Protein AF-A0A2W4ICG8-F1 (afdb_monomer_lite)

Structure (mmCIF, N/CA/C/O backbone):
data_AF-A0A2W4ICG8-F1
#
_entry.id   AF-A0A2W4ICG8-F1
#
loop_
_atom_site.group_PDB
_atom_site.id
_atom_site.type_symbol
_atom_site.label_atom_id
_atom_site.label_alt_id
_atom_site.label_comp_id
_atom_site.label_asym_id
_atom_site.label_entity_id
_atom_site.label_seq_id
_atom_site.pdbx_PDB_ins_code
_atom_site.Cartn_x
_atom_site.Cartn_y
_atom_site.Cartn_z
_atom_site.occupancy
_atom_site.B_iso_or_equiv
_atom_site.auth_seq_id
_atom_site.auth_comp_id
_atom_site.auth_asym_id
_atom_site.auth_atom_id
_atom_site.pdbx_PDB_model_num
ATOM 1 N N . MET A 1 1 ? -10.485 35.717 -82.754 1.00 35.78 1 MET A N 1
ATOM 2 C CA . MET A 1 1 ? -10.546 34.446 -83.505 1.00 35.78 1 MET A CA 1
ATOM 3 C C . MET A 1 1 ? -9.308 33.664 -83.103 1.00 35.78 1 MET A C 1
ATOM 5 O O . MET A 1 1 ? -8.232 34.179 -83.345 1.00 35.78 1 MET A O 1
ATOM 9 N N . SER A 1 2 ? -9.323 32.537 -82.408 1.00 37.19 2 SER A N 1
ATOM 10 C CA . SER A 1 2 ? -10.385 31.722 -81.827 1.00 37.19 2 SER A CA 1
ATOM 11 C C . SER A 1 2 ? -9.754 30.851 -80.727 1.00 37.19 2 SER A C 1
ATOM 13 O O . SER A 1 2 ? -8.592 30.482 -80.852 1.00 37.19 2 SER A O 1
ATOM 15 N N . GLU A 1 3 ? -10.552 30.582 -79.692 1.00 34.25 3 GLU A N 1
ATOM 16 C CA . GLU A 1 3 ? -10.670 29.332 -78.917 1.00 34.25 3 GLU A CA 1
ATOM 17 C C . GLU A 1 3 ? -9.448 28.720 -78.198 1.00 34.25 3 GLU A C 1
ATOM 19 O O . GLU A 1 3 ? -8.512 28.190 -78.789 1.00 34.25 3 GLU A O 1
ATOM 24 N N . THR A 1 4 ? -9.568 28.700 -76.867 1.00 40.69 4 THR A N 1
ATOM 25 C CA . THR A 1 4 ? -9.049 27.662 -75.962 1.00 40.69 4 THR A CA 1
ATOM 26 C C . THR A 1 4 ? -9.694 26.299 -76.261 1.00 40.69 4 THR A C 1
ATOM 28 O O . THR A 1 4 ? -10.801 26.236 -76.797 1.00 40.69 4 THR A O 1
ATOM 31 N N . PRO A 1 5 ? -9.048 25.197 -75.839 1.00 44.94 5 PRO A N 1
ATOM 32 C CA . PRO A 1 5 ? -9.617 24.515 -74.677 1.00 44.94 5 PRO A CA 1
ATOM 33 C C . PRO A 1 5 ? -8.584 24.063 -73.635 1.00 44.94 5 PRO A C 1
ATOM 35 O O . PRO A 1 5 ? -7.427 23.766 -73.927 1.00 44.94 5 PRO A O 1
ATOM 38 N N . GLU A 1 6 ? -9.068 24.017 -72.397 1.00 39.12 6 GLU A N 1
ATOM 39 C CA . GLU A 1 6 ? -8.446 23.431 -71.214 1.00 39.12 6 GLU A CA 1
ATOM 40 C C . GLU A 1 6 ? -8.268 21.912 -71.357 1.00 39.12 6 GLU A C 1
ATOM 42 O O . GLU A 1 6 ? -9.159 21.227 -71.857 1.00 39.12 6 GLU A O 1
ATOM 47 N N . VAL A 1 7 ? -7.182 21.369 -70.797 1.00 39.66 7 VAL A N 1
ATOM 48 C CA . VAL A 1 7 ? -7.183 20.012 -70.233 1.00 39.66 7 VAL A CA 1
ATOM 49 C C . VAL A 1 7 ? -6.462 20.037 -68.890 1.00 39.66 7 VAL A C 1
ATOM 51 O O . VAL A 1 7 ? -5.285 20.381 -68.787 1.00 39.66 7 VAL A O 1
ATOM 54 N N . HIS A 1 8 ? -7.227 19.669 -67.867 1.00 35.69 8 HIS A N 1
ATOM 55 C CA . HIS A 1 8 ? -6.810 19.387 -66.505 1.00 35.69 8 HIS A CA 1
ATOM 56 C C . HIS A 1 8 ? -5.657 18.381 -66.423 1.00 35.69 8 HIS A C 1
ATOM 58 O O . HIS A 1 8 ? -5.682 17.321 -67.043 1.00 35.69 8 HIS A O 1
ATOM 64 N N . GLY A 1 9 ? -4.709 18.678 -65.538 1.00 31.02 9 GLY A N 1
ATOM 65 C CA . GLY A 1 9 ? -3.719 17.735 -65.037 1.00 31.02 9 GLY A CA 1
ATOM 66 C C . GLY A 1 9 ? -3.312 18.135 -63.626 1.00 31.02 9 GLY A C 1
ATOM 67 O O . GLY A 1 9 ? -2.242 18.695 -63.416 1.00 31.02 9 GLY A O 1
ATOM 68 N N . THR A 1 10 ? -4.201 17.906 -62.659 1.00 35.41 10 THR A N 1
ATOM 69 C CA . THR A 1 10 ? -3.878 17.908 -61.230 1.00 35.41 10 THR A CA 1
ATOM 70 C C . THR A 1 10 ? -2.858 16.808 -60.960 1.00 35.41 10 THR A C 1
ATOM 72 O O . THR A 1 10 ? -3.210 15.633 -60.891 1.00 35.41 10 THR A O 1
ATOM 75 N N . ALA A 1 11 ? -1.588 17.182 -60.817 1.00 38.94 11 ALA A N 1
ATOM 76 C CA . ALA A 1 11 ? -0.600 16.316 -60.196 1.00 38.94 11 ALA A CA 1
ATOM 77 C C . ALA A 1 11 ? -0.899 16.279 -58.691 1.00 38.94 11 ALA A C 1
ATOM 79 O O . ALA A 1 11 ? -0.516 17.176 -57.938 1.00 38.94 11 ALA A O 1
ATOM 80 N N . GLU A 1 12 ? -1.646 15.256 -58.276 1.00 35.56 12 GLU A N 1
ATOM 81 C CA . GLU A 1 12 ? -1.702 14.801 -56.893 1.00 35.56 12 GLU A CA 1
ATOM 82 C C . GLU A 1 12 ? -0.270 14.539 -56.414 1.00 35.56 12 GLU A C 1
ATOM 84 O O . GLU A 1 12 ? 0.333 13.508 -56.710 1.00 35.56 12 GLU A O 1
ATOM 89 N N . ASN A 1 13 ? 0.290 15.473 -55.645 1.00 35.53 13 ASN A N 1
ATOM 90 C CA . ASN A 1 13 ? 1.375 15.137 -54.738 1.00 35.53 13 ASN A CA 1
ATOM 91 C C . ASN A 1 13 ? 0.765 14.262 -53.642 1.00 35.53 13 ASN A C 1
ATOM 93 O O . ASN A 1 13 ? 0.283 14.756 -52.622 1.00 35.53 13 ASN A O 1
ATOM 97 N N . ALA A 1 14 ? 0.771 12.952 -53.883 1.00 35.72 14 ALA A N 1
ATOM 98 C CA . ALA A 1 14 ? 0.578 11.936 -52.868 1.00 35.72 14 ALA A CA 1
ATOM 99 C C . ALA A 1 14 ? 1.708 12.074 -51.839 1.00 35.72 14 ALA A C 1
ATOM 101 O O . ALA A 1 14 ? 2.759 11.434 -51.927 1.00 35.72 14 ALA A O 1
ATOM 102 N N . GLY A 1 15 ? 1.488 12.956 -50.861 1.00 34.16 15 GLY A N 1
ATOM 103 C CA . GLY A 1 15 ? 2.190 12.970 -49.591 1.00 34.16 15 GLY A CA 1
ATOM 104 C C . GLY A 1 15 ? 1.932 11.636 -48.916 1.00 34.16 15 GLY A C 1
ATOM 105 O O . GLY A 1 15 ? 0.989 11.480 -48.147 1.00 34.16 15 GLY A O 1
ATOM 106 N N . THR A 1 16 ? 2.749 10.650 -49.267 1.00 33.69 16 THR A N 1
ATOM 107 C CA . THR A 1 16 ? 2.772 9.359 -48.604 1.00 33.69 16 THR A CA 1
ATOM 108 C C . THR A 1 16 ? 3.323 9.644 -47.217 1.00 33.69 16 THR A C 1
ATOM 110 O O . THR A 1 16 ? 4.532 9.758 -47.030 1.00 33.69 16 THR A O 1
ATOM 113 N N . THR A 1 17 ? 2.429 9.839 -46.248 1.00 37.72 17 THR A N 1
ATOM 114 C CA . THR A 1 17 ? 2.743 9.676 -44.833 1.00 37.72 17 THR A CA 1
ATOM 115 C C . THR A 1 17 ? 3.427 8.327 -44.711 1.00 37.72 17 THR A C 1
ATOM 117 O O . THR A 1 17 ? 2.781 7.288 -44.853 1.00 37.72 17 THR A O 1
ATOM 120 N N . ALA A 1 18 ? 4.748 8.348 -44.536 1.00 36.59 18 ALA A N 1
ATOM 121 C CA . ALA A 1 18 ? 5.505 7.175 -44.167 1.00 36.59 18 ALA A CA 1
ATOM 122 C C . ALA A 1 18 ? 4.873 6.670 -42.873 1.00 36.59 18 ALA A C 1
ATOM 124 O O . ALA A 1 18 ? 5.053 7.267 -41.814 1.00 36.59 18 ALA A O 1
ATOM 125 N N . ALA A 1 19 ? 4.061 5.618 -42.980 1.00 39.03 19 ALA A N 1
ATOM 126 C CA . ALA A 1 19 ? 3.667 4.834 -41.833 1.00 39.03 19 ALA A CA 1
ATOM 127 C C . ALA A 1 19 ? 4.982 4.409 -41.186 1.00 39.03 19 ALA A C 1
ATOM 129 O O . ALA A 1 19 ? 5.723 3.608 -41.761 1.00 39.03 19 ALA A O 1
ATOM 130 N N . THR A 1 20 ? 5.320 5.033 -40.060 1.00 41.66 20 THR A N 1
ATOM 131 C CA . THR A 1 20 ? 6.482 4.699 -39.250 1.00 41.66 20 THR A CA 1
ATOM 132 C C . THR A 1 20 ? 6.312 3.234 -38.902 1.00 41.66 20 THR A C 1
ATOM 134 O O . THR A 1 20 ? 5.495 2.867 -38.057 1.00 41.66 20 THR A O 1
ATOM 137 N N . ARG A 1 21 ? 6.987 2.370 -39.660 1.00 44.62 21 ARG A N 1
ATOM 138 C CA . ARG A 1 21 ? 6.920 0.930 -39.482 1.00 44.62 21 ARG A CA 1
ATOM 139 C C . ARG A 1 21 ? 7.587 0.676 -38.140 1.00 44.62 21 ARG A C 1
ATOM 141 O O . ARG A 1 21 ? 8.808 0.702 -38.058 1.00 44.62 21 ARG A O 1
ATOM 148 N N . LYS A 1 22 ? 6.776 0.545 -37.088 1.00 55.88 22 LYS A N 1
ATOM 149 C CA . LYS A 1 22 ? 7.225 0.176 -35.746 1.00 55.88 22 LYS A CA 1
ATOM 150 C C . LYS A 1 22 ? 8.031 -1.108 -35.895 1.00 55.88 22 LYS A C 1
ATOM 152 O O . LYS A 1 22 ? 7.475 -2.142 -36.270 1.00 55.88 22 LYS A O 1
ATOM 157 N N . GLU A 1 23 ? 9.345 -1.017 -35.724 1.00 58.31 23 GLU A N 1
ATOM 158 C CA . GLU A 1 23 ? 10.181 -2.206 -35.732 1.00 58.31 23 GLU A CA 1
ATOM 159 C C . GLU A 1 23 ? 9.743 -3.099 -34.568 1.00 58.31 23 GLU A C 1
ATOM 161 O O . GLU A 1 23 ? 9.556 -2.593 -33.455 1.00 58.31 23 GLU A O 1
ATOM 166 N N . PRO A 1 24 ? 9.528 -4.404 -34.809 1.00 64.56 24 PRO A N 1
ATOM 167 C CA . PRO A 1 24 ? 9.148 -5.315 -33.744 1.00 64.56 24 PRO A CA 1
ATOM 168 C C . PRO A 1 24 ? 10.224 -5.296 -32.658 1.00 64.56 24 PRO A C 1
ATOM 170 O O . PRO A 1 24 ? 11.418 -5.249 -32.957 1.00 64.56 24 PRO A O 1
ATOM 173 N N . ALA A 1 25 ? 9.794 -5.335 -31.397 1.00 72.69 25 ALA A N 1
ATOM 174 C CA . ALA A 1 25 ? 10.719 -5.374 -30.274 1.00 72.69 25 ALA A CA 1
ATOM 175 C C . ALA A 1 25 ? 11.683 -6.575 -30.400 1.00 72.69 25 ALA A C 1
ATOM 177 O O . ALA A 1 25 ? 11.292 -7.625 -30.930 1.00 72.69 25 ALA A O 1
ATOM 178 N N . PRO A 1 26 ? 12.923 -6.467 -29.890 1.00 84.31 26 PRO A N 1
ATOM 179 C CA . PRO A 1 26 ? 13.889 -7.558 -29.943 1.00 84.31 26 PRO A CA 1
ATOM 180 C C . PRO A 1 26 ? 13.322 -8.843 -29.325 1.00 84.31 26 PRO A C 1
ATOM 182 O O . PRO A 1 26 ? 12.681 -8.803 -28.277 1.00 84.31 26 PRO A O 1
ATOM 185 N N . GLN A 1 27 ? 13.602 -10.012 -29.912 1.00 87.50 27 GLN A N 1
ATOM 186 C CA . GLN A 1 27 ? 13.117 -11.299 -29.374 1.00 87.50 27 GLN A CA 1
ATOM 187 C C . GLN A 1 27 ? 13.524 -11.514 -27.906 1.00 87.50 27 GLN A C 1
ATOM 189 O O . GLN A 1 27 ? 12.748 -12.038 -27.108 1.00 87.50 27 GLN A O 1
ATOM 194 N N . MET A 1 28 ? 14.716 -11.045 -27.531 1.00 89.50 28 MET A N 1
ATOM 195 C CA . MET A 1 28 ? 15.201 -11.095 -26.151 1.00 89.50 28 MET A CA 1
ATOM 196 C C . MET A 1 28 ? 14.389 -10.202 -25.205 1.00 89.50 28 MET A C 1
ATOM 198 O O . MET A 1 28 ? 14.195 -10.573 -24.050 1.00 89.50 28 MET A O 1
ATOM 202 N N . PHE A 1 29 ? 13.867 -9.068 -25.686 1.00 93.06 29 PHE A N 1
ATOM 203 C CA . PHE A 1 29 ? 12.971 -8.215 -24.904 1.00 93.06 29 PHE A CA 1
ATOM 204 C C . PHE A 1 29 ? 11.655 -8.945 -24.629 1.00 93.06 29 PHE A C 1
ATOM 206 O O . PHE A 1 29 ? 11.205 -8.999 -23.489 1.00 93.06 29 PHE A O 1
ATOM 213 N N . VAL A 1 30 ? 11.075 -9.583 -25.650 1.00 92.38 30 VAL A N 1
ATOM 214 C CA . VAL A 1 30 ? 9.838 -10.368 -25.504 1.00 92.38 30 VAL A CA 1
ATOM 215 C C . VAL A 1 30 ? 10.018 -11.504 -24.492 1.00 92.38 30 VAL A C 1
ATOM 217 O O . VAL A 1 30 ? 9.157 -11.708 -23.637 1.00 92.38 30 VAL A O 1
ATOM 220 N N . LEU A 1 31 ? 11.152 -12.211 -24.536 1.00 94.12 31 LEU A N 1
ATOM 221 C CA . LEU A 1 31 ? 11.475 -13.249 -23.555 1.00 94.12 31 LEU A CA 1
ATOM 222 C C . LEU A 1 31 ? 11.598 -12.679 -22.134 1.00 94.12 31 LEU A C 1
ATOM 224 O O . LEU A 1 31 ? 11.018 -13.243 -21.206 1.00 94.12 31 LEU A O 1
ATOM 228 N N . ALA A 1 32 ? 12.315 -11.564 -21.962 1.00 94.81 32 ALA A N 1
ATOM 229 C CA . ALA A 1 32 ? 12.469 -10.911 -20.663 1.00 94.81 32 ALA A CA 1
ATOM 230 C C . ALA A 1 32 ? 11.115 -10.461 -20.093 1.00 94.81 32 ALA A C 1
ATOM 232 O O . ALA A 1 32 ? 10.825 -10.729 -18.930 1.00 94.81 32 ALA A O 1
ATOM 233 N N . MET A 1 33 ? 10.246 -9.870 -20.919 1.00 95.94 33 MET A N 1
ATOM 234 C CA . MET A 1 33 ? 8.898 -9.472 -20.505 1.00 95.94 33 MET A CA 1
ATOM 235 C C . MET A 1 33 ? 8.002 -10.675 -20.183 1.00 95.94 33 MET A C 1
ATOM 237 O O . MET A 1 33 ? 7.230 -10.623 -19.231 1.00 95.94 33 MET A O 1
ATOM 241 N N . SER A 1 34 ? 8.142 -11.792 -20.905 1.00 95.69 34 SER A N 1
ATOM 242 C CA . SER A 1 34 ? 7.437 -13.040 -20.580 1.00 95.69 34 SER A CA 1
ATOM 243 C C . SER A 1 34 ? 7.869 -13.610 -19.224 1.00 95.69 34 SER A C 1
ATOM 245 O O . SER A 1 34 ? 7.030 -14.057 -18.440 1.00 95.69 34 SER A O 1
ATOM 247 N N . LYS A 1 35 ? 9.171 -13.569 -18.920 1.00 97.00 35 LYS A N 1
ATOM 248 C CA . LYS A 1 35 ? 9.708 -14.005 -17.626 1.00 97.00 35 LYS A CA 1
ATOM 249 C C . LYS A 1 35 ? 9.324 -13.071 -16.486 1.00 97.00 35 LYS A C 1
ATOM 251 O O . LYS A 1 35 ? 8.968 -13.553 -15.415 1.00 97.00 35 LYS A O 1
ATOM 256 N N . PHE A 1 36 ? 9.303 -11.766 -16.748 1.00 96.25 36 PHE A N 1
ATOM 257 C CA . PHE A 1 36 ? 8.728 -10.779 -15.843 1.00 96.25 36 PHE A CA 1
ATOM 258 C C . PHE A 1 36 ? 7.280 -11.134 -15.479 1.00 96.25 36 PHE A C 1
ATOM 260 O O . PHE A 1 36 ? 6.976 -11.218 -14.295 1.00 96.25 36 PHE A O 1
ATOM 267 N N . SER A 1 37 ? 6.407 -11.401 -16.459 1.00 94.06 37 SER A N 1
ATOM 268 C CA . SER A 1 37 ? 5.007 -11.752 -16.180 1.00 94.06 37 SER A CA 1
ATOM 269 C C . SER A 1 37 ? 4.889 -13.000 -15.301 1.00 94.06 37 SER A C 1
ATOM 271 O O . SER A 1 37 ? 4.162 -12.976 -14.317 1.00 94.06 37 SER A O 1
ATOM 273 N N . GLN A 1 38 ? 5.675 -14.048 -15.583 1.00 95.31 38 GLN A N 1
ATOM 274 C CA . GLN A 1 38 ? 5.706 -15.265 -14.755 1.00 95.31 38 GLN A CA 1
ATOM 275 C C . GLN A 1 38 ? 6.105 -14.970 -13.299 1.00 95.31 38 GLN A C 1
ATOM 277 O O . GLN A 1 38 ? 5.486 -15.490 -12.373 1.00 95.31 38 GLN A O 1
ATOM 282 N N . ALA A 1 39 ? 7.129 -14.138 -13.090 1.00 96.12 39 ALA A N 1
ATOM 283 C CA . ALA A 1 39 ? 7.569 -13.744 -11.753 1.00 96.12 39 ALA A CA 1
ATOM 284 C C . ALA A 1 39 ? 6.533 -12.858 -11.038 1.00 96.12 39 ALA A C 1
ATOM 286 O O . ALA A 1 39 ? 6.324 -13.003 -9.833 1.00 96.12 39 ALA A O 1
ATOM 287 N N . PHE A 1 40 ? 5.863 -11.972 -11.780 1.00 93.25 40 PHE A N 1
ATOM 288 C CA . PHE A 1 40 ? 4.841 -11.072 -11.250 1.00 93.25 40 PHE A CA 1
ATOM 289 C C . PHE A 1 40 ? 3.626 -11.853 -10.748 1.00 93.25 40 PHE A C 1
ATOM 291 O O . PHE A 1 40 ? 3.200 -11.644 -9.614 1.00 93.25 40 PHE A O 1
ATOM 298 N N . ASP A 1 41 ? 3.142 -12.811 -11.539 1.00 90.38 41 ASP A N 1
ATOM 299 C CA . ASP A 1 41 ? 2.015 -13.677 -11.173 1.00 90.38 41 ASP A CA 1
ATOM 300 C C . ASP A 1 41 ? 2.350 -14.576 -9.969 1.00 90.38 41 ASP A C 1
ATOM 302 O O . ASP A 1 41 ? 1.483 -14.893 -9.156 1.00 90.38 41 ASP A O 1
ATOM 306 N N . ALA A 1 42 ? 3.624 -14.950 -9.807 1.00 92.06 42 ALA A N 1
ATOM 307 C CA . ALA A 1 42 ? 4.115 -15.678 -8.637 1.00 92.06 42 ALA A CA 1
ATOM 308 C C . ALA A 1 42 ? 4.317 -14.790 -7.389 1.00 92.06 42 ALA A C 1
ATOM 310 O O . ALA A 1 42 ? 4.593 -15.305 -6.303 1.00 92.06 42 ALA A O 1
ATOM 311 N N . GLY A 1 43 ? 4.214 -13.462 -7.519 1.00 89.19 43 GLY A N 1
ATOM 312 C CA . GLY A 1 43 ? 4.483 -12.509 -6.440 1.00 89.19 43 GLY A CA 1
ATOM 313 C C . GLY A 1 43 ? 5.966 -12.379 -6.059 1.00 89.19 43 GLY A C 1
ATOM 314 O O . GLY A 1 43 ? 6.272 -11.863 -4.975 1.00 89.19 43 GLY A O 1
ATOM 315 N N . ASP A 1 44 ? 6.881 -12.832 -6.925 1.00 94.62 44 ASP A N 1
ATOM 316 C CA . ASP A 1 44 ? 8.332 -12.706 -6.749 1.00 94.62 44 ASP A CA 1
ATOM 317 C C . ASP A 1 44 ? 8.830 -11.380 -7.338 1.00 94.62 44 ASP A C 1
ATOM 319 O O . ASP A 1 44 ? 9.329 -11.280 -8.463 1.00 94.62 44 ASP A O 1
ATOM 323 N N . PHE A 1 45 ? 8.665 -10.317 -6.554 1.00 94.25 45 PHE A N 1
ATOM 324 C CA . PHE A 1 45 ? 9.023 -8.967 -6.980 1.00 94.25 45 PHE A CA 1
ATOM 325 C C . PHE A 1 45 ? 10.531 -8.738 -7.115 1.00 94.25 45 PHE A C 1
ATOM 327 O O . PHE A 1 45 ? 10.942 -7.877 -7.893 1.00 94.25 45 PHE A O 1
ATOM 334 N N . ALA A 1 46 ? 11.363 -9.499 -6.398 1.00 94.06 46 ALA A N 1
ATOM 335 C CA . ALA A 1 46 ? 12.811 -9.410 -6.560 1.00 94.06 46 ALA A CA 1
ATOM 336 C C . ALA A 1 46 ? 13.216 -9.920 -7.949 1.00 94.06 46 ALA A C 1
ATOM 338 O O . ALA A 1 46 ? 13.968 -9.255 -8.666 1.00 94.06 46 ALA A O 1
ATOM 339 N N . GLU A 1 47 ? 12.642 -11.049 -8.366 1.00 96.06 47 GLU A N 1
ATOM 340 C CA . GLU A 1 47 ? 12.879 -11.607 -9.693 1.00 96.06 47 GLU A CA 1
ATOM 341 C C . GLU A 1 47 ? 12.255 -10.750 -10.806 1.00 96.06 47 GLU A C 1
ATOM 343 O O . GLU A 1 47 ? 12.877 -10.553 -11.852 1.00 96.06 47 GLU A O 1
ATOM 348 N N . CYS A 1 48 ? 11.093 -10.127 -10.565 1.00 96.00 48 CYS A N 1
ATOM 349 C CA . CYS A 1 48 ? 10.530 -9.127 -11.481 1.00 96.00 48 CYS A CA 1
ATOM 350 C C . CYS A 1 48 ? 11.543 -8.023 -11.811 1.00 96.00 48 CYS A C 1
ATOM 352 O O . CYS A 1 48 ? 11.748 -7.695 -12.979 1.00 96.00 48 CYS A O 1
ATOM 354 N N . VAL A 1 49 ? 12.203 -7.464 -10.792 1.00 95.31 49 VAL A N 1
ATOM 355 C CA . VAL A 1 49 ? 13.209 -6.407 -10.974 1.00 95.31 49 VAL A CA 1
ATOM 356 C C . VAL A 1 49 ? 14.406 -6.905 -11.784 1.00 95.31 49 VAL A C 1
ATOM 358 O O . VAL A 1 49 ? 14.922 -6.159 -12.618 1.00 95.31 49 VAL A O 1
ATOM 361 N N . ASN A 1 50 ? 14.841 -8.152 -11.589 1.00 95.69 50 ASN A N 1
ATOM 362 C CA . ASN A 1 50 ? 15.930 -8.735 -12.378 1.00 95.69 50 ASN A CA 1
ATOM 363 C C . ASN A 1 50 ? 15.575 -8.790 -13.869 1.00 95.69 50 ASN A C 1
ATOM 365 O O . ASN A 1 50 ? 16.378 -8.373 -14.709 1.00 95.69 50 ASN A O 1
ATOM 369 N N . TRP A 1 51 ? 14.365 -9.243 -14.205 1.00 96.62 51 TRP A N 1
ATOM 370 C CA . TRP A 1 51 ? 13.895 -9.281 -15.591 1.00 96.62 51 TRP A CA 1
ATOM 371 C C . TRP A 1 51 ? 13.672 -7.886 -16.174 1.00 96.62 51 TRP A C 1
ATOM 373 O O . TRP A 1 51 ? 14.032 -7.650 -17.326 1.00 96.62 51 TRP A O 1
ATOM 383 N N . LEU A 1 52 ? 13.181 -6.931 -15.380 1.00 94.69 52 LEU A N 1
ATOM 384 C CA . LEU A 1 52 ? 13.027 -5.541 -15.815 1.00 94.69 52 LEU A CA 1
ATOM 385 C C . LEU A 1 52 ? 14.365 -4.862 -16.110 1.00 94.69 52 LEU A C 1
ATOM 387 O O . LEU A 1 52 ? 14.449 -4.108 -17.075 1.00 94.69 52 LEU A O 1
ATOM 391 N N . LYS A 1 53 ? 15.422 -5.149 -15.342 1.00 93.44 53 LYS A N 1
ATOM 392 C CA . LYS A 1 53 ? 16.783 -4.665 -15.638 1.00 93.44 53 LYS A CA 1
ATOM 393 C C . LYS A 1 53 ? 17.329 -5.247 -16.942 1.00 93.44 53 LYS A C 1
ATOM 395 O O . LYS A 1 53 ? 17.975 -4.540 -17.708 1.00 93.44 53 LYS A O 1
ATOM 400 N N . GLN A 1 54 ? 17.058 -6.523 -17.217 1.00 92.31 54 GLN A N 1
ATOM 401 C CA . GLN A 1 54 ? 17.445 -7.133 -18.493 1.00 92.31 54 GLN A CA 1
ATOM 402 C C . GLN A 1 54 ? 16.668 -6.511 -19.658 1.00 92.31 54 GLN A C 1
ATOM 404 O O . GLN A 1 54 ? 17.269 -6.123 -20.658 1.00 92.31 54 GLN A O 1
ATOM 409 N N . ALA A 1 55 ? 15.351 -6.356 -19.510 1.00 92.44 55 ALA A N 1
ATOM 410 C CA . ALA A 1 55 ? 14.496 -5.735 -20.513 1.00 92.44 55 ALA A CA 1
ATOM 411 C C . ALA A 1 55 ? 14.906 -4.283 -20.798 1.00 92.44 55 ALA A C 1
ATOM 413 O O . ALA A 1 55 ? 14.921 -3.882 -21.958 1.00 92.44 55 ALA A O 1
ATOM 414 N N . ASP A 1 56 ? 15.298 -3.527 -19.769 1.00 91.25 56 ASP A N 1
ATOM 415 C CA . ASP A 1 56 ? 15.759 -2.141 -19.881 1.00 91.25 56 ASP A CA 1
ATOM 416 C C . ASP A 1 56 ? 16.881 -1.983 -20.918 1.00 91.25 56 ASP A C 1
ATOM 418 O O . ASP A 1 56 ? 16.751 -1.209 -21.871 1.00 91.25 56 ASP A O 1
ATOM 422 N N . SER A 1 57 ? 17.913 -2.829 -20.811 1.00 89.25 57 SER A N 1
ATOM 423 C CA . SER A 1 57 ? 19.065 -2.840 -21.727 1.00 89.25 57 SER A CA 1
ATOM 424 C C . SER A 1 57 ? 18.705 -3.127 -23.193 1.00 89.25 57 SER A C 1
ATOM 426 O O . SER A 1 57 ? 19.505 -2.878 -24.091 1.00 89.25 57 SER A O 1
ATOM 428 N N . LEU A 1 58 ? 17.489 -3.624 -23.441 1.00 89.12 58 LEU A N 1
ATOM 429 C CA . LEU A 1 58 ? 16.964 -4.017 -24.748 1.00 89.12 58 LEU A CA 1
ATOM 430 C C . LEU A 1 58 ? 15.915 -3.033 -25.298 1.00 89.12 58 LEU A C 1
ATOM 432 O O . LEU A 1 58 ? 15.330 -3.295 -26.347 1.00 89.12 58 LEU A O 1
ATOM 436 N N . THR A 1 59 ? 15.654 -1.914 -24.609 1.00 87.62 59 THR A N 1
ATOM 437 C CA . THR A 1 59 ? 14.652 -0.917 -25.039 1.00 87.62 59 THR A CA 1
ATOM 438 C C . THR A 1 59 ? 15.178 0.133 -26.025 1.00 87.62 59 THR A C 1
ATOM 440 O O . THR A 1 59 ? 14.385 0.853 -26.635 1.00 87.62 59 THR A O 1
ATOM 443 N N . ALA A 1 60 ? 16.498 0.226 -26.211 1.00 84.69 60 ALA A N 1
ATOM 444 C CA . ALA A 1 60 ? 17.124 1.238 -27.061 1.00 84.69 60 ALA A CA 1
ATOM 445 C C . ALA A 1 60 ? 16.608 1.170 -28.511 1.00 84.69 60 ALA A C 1
ATOM 447 O O . ALA A 1 60 ? 16.637 0.115 -29.135 1.00 84.69 60 ALA A O 1
ATOM 448 N N . GLY A 1 61 ? 16.134 2.301 -29.044 1.00 80.44 61 GLY A N 1
ATOM 449 C CA . GLY A 1 61 ? 15.614 2.394 -30.415 1.00 80.44 61 GLY A CA 1
ATOM 450 C C . GLY A 1 61 ? 14.204 1.823 -30.630 1.00 80.44 61 GLY A C 1
ATOM 451 O O . GLY A 1 61 ? 13.690 1.921 -31.740 1.00 80.44 61 GLY A O 1
ATOM 452 N N . HIS A 1 62 ? 13.545 1.292 -29.591 1.00 84.94 62 HIS A N 1
ATOM 453 C CA . HIS A 1 62 ? 12.236 0.637 -29.701 1.00 84.94 62 HIS A CA 1
ATOM 454 C C . HIS A 1 62 ? 11.177 1.311 -28.800 1.00 84.94 62 HIS A C 1
ATOM 456 O O . HIS A 1 62 ? 11.000 0.910 -27.648 1.00 84.94 62 HIS A O 1
ATOM 462 N N . PRO A 1 63 ? 10.416 2.306 -29.304 1.00 84.25 63 PRO A N 1
ATOM 463 C CA . PRO A 1 63 ? 9.440 3.065 -28.506 1.00 84.25 63 PRO A CA 1
ATOM 464 C C . PRO A 1 63 ? 8.365 2.210 -27.815 1.00 84.25 63 PRO A C 1
ATOM 466 O O . PRO A 1 63 ? 7.959 2.493 -26.685 1.00 84.25 63 PRO A O 1
ATOM 469 N N . ASP A 1 64 ? 7.925 1.131 -28.465 1.00 84.88 64 ASP A N 1
ATOM 470 C CA . ASP A 1 64 ? 6.949 0.202 -27.887 1.00 84.88 64 ASP A CA 1
ATOM 471 C C . ASP A 1 64 ? 7.555 -0.602 -26.726 1.00 84.88 64 ASP A C 1
ATOM 473 O O . ASP A 1 64 ? 6.897 -0.809 -25.708 1.00 84.88 64 ASP A O 1
ATOM 477 N N . ALA A 1 65 ? 8.834 -0.983 -26.826 1.00 88.62 65 ALA A N 1
ATOM 478 C CA . ALA A 1 65 ? 9.554 -1.665 -25.751 1.00 88.62 65 ALA A CA 1
ATOM 479 C C . ALA A 1 65 ? 9.776 -0.739 -24.544 1.00 88.62 65 ALA A C 1
ATOM 481 O O . ALA A 1 65 ? 9.616 -1.164 -23.401 1.00 88.62 65 ALA A O 1
ATOM 482 N N . VAL A 1 66 ? 10.073 0.545 -24.784 1.00 88.38 66 VAL A N 1
ATOM 483 C CA . VAL A 1 66 ? 10.140 1.568 -23.724 1.00 88.38 66 VAL A CA 1
ATOM 484 C C . VAL A 1 66 ? 8.790 1.694 -23.015 1.00 88.38 66 VAL A C 1
ATOM 486 O O . VAL A 1 66 ? 8.741 1.763 -21.792 1.00 88.38 66 VAL A O 1
ATOM 489 N N . THR A 1 67 ? 7.686 1.689 -23.763 1.00 87.50 67 THR A N 1
ATOM 490 C CA . THR A 1 67 ? 6.331 1.775 -23.195 1.00 87.50 67 THR A CA 1
ATOM 491 C C . THR A 1 67 ? 5.992 0.558 -22.341 1.00 87.50 67 THR A C 1
ATOM 493 O O . THR A 1 67 ? 5.689 0.725 -21.165 1.00 87.50 67 THR A O 1
ATOM 496 N N . ALA A 1 68 ? 6.160 -0.653 -22.873 1.00 89.25 68 ALA A N 1
ATOM 497 C CA . ALA A 1 68 ? 5.898 -1.884 -22.128 1.00 89.25 68 ALA A CA 1
ATOM 498 C C . ALA A 1 68 ? 6.775 -2.015 -20.866 1.00 8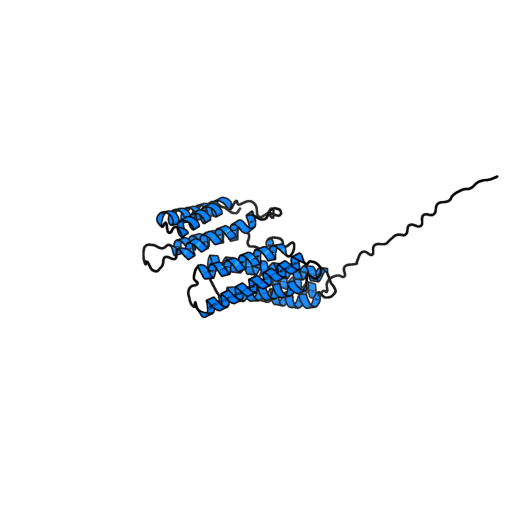9.25 68 ALA A C 1
ATOM 500 O O . ALA A 1 68 ? 6.329 -2.517 -19.835 1.00 89.25 68 ALA A O 1
ATOM 501 N N . HIS A 1 69 ? 8.024 -1.545 -20.926 1.00 91.62 69 HIS A N 1
ATOM 502 C CA . HIS A 1 69 ? 8.918 -1.517 -19.768 1.00 91.62 69 HIS A CA 1
ATOM 503 C C . HIS A 1 69 ? 8.429 -0.550 -18.678 1.00 91.62 69 HIS A C 1
ATOM 505 O O . HIS A 1 69 ? 8.378 -0.931 -17.508 1.00 91.62 69 HIS A O 1
ATOM 511 N N . ARG A 1 70 ? 8.006 0.667 -19.054 1.00 90.62 70 ARG A N 1
ATOM 512 C CA . ARG A 1 70 ? 7.453 1.662 -18.117 1.00 90.62 70 ARG A CA 1
ATOM 513 C C . ARG A 1 70 ? 6.200 1.154 -17.412 1.00 90.62 70 ARG A C 1
ATOM 515 O O . ARG A 1 70 ? 6.139 1.196 -16.182 1.00 90.62 70 ARG A O 1
ATOM 522 N N . GLU A 1 71 ? 5.266 0.592 -18.174 1.00 89.06 71 GLU A N 1
ATOM 523 C CA . GLU A 1 71 ? 4.046 -0.010 -17.635 1.00 89.06 71 GLU A CA 1
ATOM 524 C C . GLU A 1 71 ? 4.386 -1.107 -16.619 1.00 89.06 71 GLU A C 1
ATOM 526 O O . GLU A 1 71 ? 3.839 -1.145 -15.517 1.00 89.06 71 GLU A O 1
ATOM 531 N N . ALA A 1 72 ? 5.349 -1.971 -16.938 1.00 91.44 72 ALA A N 1
ATOM 532 C CA . ALA A 1 72 ? 5.762 -3.044 -16.047 1.00 91.44 72 ALA A CA 1
ATOM 533 C C . ALA A 1 72 ? 6.438 -2.541 -14.756 1.00 91.44 72 ALA A C 1
ATOM 535 O O . ALA A 1 72 ? 6.131 -3.043 -13.673 1.00 91.44 72 ALA A O 1
ATOM 536 N N . CYS A 1 73 ? 7.287 -1.510 -14.828 1.00 92.69 73 CYS A N 1
ATOM 537 C CA . CYS A 1 73 ? 7.835 -0.850 -13.638 1.00 92.69 73 CYS A CA 1
ATOM 538 C C . CYS A 1 73 ? 6.729 -0.247 -12.760 1.00 92.69 73 CYS A C 1
ATOM 540 O O . CYS A 1 73 ? 6.729 -0.448 -11.544 1.00 92.69 73 CYS A O 1
ATOM 542 N N . ALA A 1 74 ? 5.768 0.459 -13.358 1.00 90.12 74 ALA A N 1
ATOM 543 C CA . ALA A 1 74 ? 4.658 1.058 -12.624 1.00 90.12 74 ALA A CA 1
ATOM 544 C C . ALA A 1 74 ? 3.735 -0.009 -11.990 1.00 90.12 74 ALA A C 1
ATOM 546 O O . ALA A 1 74 ? 3.296 0.166 -10.848 1.00 90.12 74 ALA A O 1
ATOM 547 N N . ARG A 1 75 ? 3.530 -1.162 -12.650 1.00 90.25 75 ARG A N 1
ATOM 548 C CA . ARG A 1 75 ? 2.824 -2.327 -12.074 1.00 90.25 75 ARG A CA 1
ATOM 549 C C . ARG A 1 75 ? 3.521 -2.874 -10.834 1.00 90.25 75 ARG A C 1
ATOM 551 O O . ARG A 1 75 ? 2.855 -3.110 -9.830 1.00 90.25 75 ARG A O 1
ATOM 558 N N . VAL A 1 76 ? 4.843 -3.054 -10.879 1.00 92.88 76 VAL A N 1
ATOM 559 C CA . VAL A 1 76 ? 5.617 -3.528 -9.716 1.00 92.88 76 VAL A CA 1
ATOM 560 C C . VAL A 1 76 ? 5.523 -2.540 -8.561 1.00 92.88 76 VAL A C 1
ATOM 562 O O . VAL A 1 76 ? 5.258 -2.957 -7.438 1.00 92.88 76 VAL A O 1
ATOM 565 N N . ILE A 1 77 ? 5.670 -1.237 -8.823 1.00 93.31 77 ILE A N 1
ATOM 566 C CA . ILE A 1 77 ? 5.541 -0.202 -7.785 1.00 93.31 77 ILE A CA 1
ATOM 567 C C . ILE A 1 77 ? 4.167 -0.281 -7.112 1.00 93.31 77 ILE A C 1
ATOM 569 O O . ILE A 1 77 ? 4.089 -0.330 -5.883 1.00 93.31 77 ILE A O 1
ATOM 573 N N . THR A 1 78 ? 3.104 -0.348 -7.916 1.00 90.81 78 THR A N 1
ATOM 574 C CA . THR A 1 78 ? 1.717 -0.439 -7.441 1.00 90.81 78 THR A CA 1
ATOM 575 C C . THR A 1 78 ? 1.517 -1.681 -6.567 1.00 90.81 78 THR A C 1
ATOM 577 O O . THR A 1 78 ? 1.056 -1.576 -5.429 1.00 90.81 78 THR A O 1
ATOM 580 N N . ALA A 1 79 ? 1.934 -2.854 -7.055 1.00 90.62 79 ALA A N 1
ATOM 581 C CA . ALA A 1 79 ? 1.784 -4.123 -6.347 1.00 90.62 79 ALA A CA 1
ATOM 582 C C . ALA A 1 79 ? 2.615 -4.179 -5.051 1.00 90.62 79 ALA A C 1
ATOM 584 O O . ALA A 1 79 ? 2.138 -4.658 -4.020 1.00 90.62 79 ALA A O 1
ATOM 585 N N . CYS A 1 80 ? 3.842 -3.648 -5.059 1.00 93.19 80 CYS A N 1
ATOM 586 C CA . CYS A 1 80 ? 4.676 -3.559 -3.862 1.00 93.19 80 CYS A CA 1
ATOM 587 C C . CYS A 1 80 ? 4.072 -2.623 -2.810 1.00 93.19 80 CYS A C 1
ATOM 589 O O . CYS A 1 80 ? 4.052 -2.976 -1.628 1.00 93.19 80 CYS A O 1
ATOM 591 N N . ALA A 1 81 ? 3.553 -1.462 -3.220 1.00 91.94 81 ALA A N 1
ATOM 592 C CA . ALA A 1 81 ? 2.894 -0.529 -2.312 1.00 91.94 81 ALA A CA 1
ATOM 593 C C . ALA A 1 81 ? 1.634 -1.154 -1.688 1.00 91.94 81 ALA A C 1
ATOM 595 O O . ALA A 1 81 ? 1.482 -1.141 -0.463 1.00 91.94 81 ALA A O 1
ATOM 596 N N . ALA A 1 82 ? 0.796 -1.800 -2.504 1.00 90.50 82 ALA A N 1
ATOM 597 C CA . ALA A 1 82 ? -0.391 -2.522 -2.052 1.00 90.50 82 ALA A CA 1
ATOM 598 C C . ALA A 1 82 ? -0.053 -3.672 -1.085 1.00 90.50 82 ALA A C 1
ATOM 600 O O . ALA A 1 82 ? -0.690 -3.819 -0.037 1.00 90.50 82 ALA A O 1
ATOM 601 N N . LYS A 1 83 ? 0.991 -4.462 -1.382 1.00 91.69 83 LYS A N 1
ATOM 602 C CA . LYS A 1 83 ? 1.482 -5.519 -0.482 1.00 91.69 83 LYS A CA 1
ATOM 603 C C . LYS A 1 83 ? 1.987 -4.944 0.837 1.00 91.69 83 LYS A C 1
ATOM 605 O O . LYS A 1 83 ? 1.705 -5.514 1.887 1.00 91.69 83 LYS A O 1
ATOM 610 N N . GLY A 1 84 ? 2.685 -3.809 0.799 1.00 91.31 84 GLY A N 1
ATOM 611 C CA . GLY A 1 84 ? 3.116 -3.092 1.996 1.00 91.31 84 GLY A CA 1
ATOM 612 C C . GLY A 1 84 ? 1.932 -2.673 2.870 1.00 91.31 84 GLY A C 1
ATOM 613 O O . GLY A 1 84 ? 1.926 -2.949 4.066 1.00 91.31 84 GLY A O 1
ATOM 614 N N . ILE A 1 85 ? 0.899 -2.067 2.282 1.00 91.00 85 ILE A N 1
ATOM 615 C CA . ILE A 1 85 ? -0.314 -1.659 3.013 1.00 91.00 85 ILE A CA 1
ATOM 616 C C . ILE A 1 85 ? -1.019 -2.879 3.616 1.00 91.00 85 ILE A C 1
ATOM 618 O O . ILE A 1 85 ? -1.369 -2.873 4.797 1.00 91.00 85 ILE A O 1
ATOM 622 N N . THR A 1 86 ? -1.155 -3.951 2.833 1.00 90.38 86 THR A N 1
ATOM 623 C CA . THR A 1 86 ? -1.765 -5.213 3.275 1.00 90.38 86 THR A CA 1
ATOM 624 C C . THR A 1 86 ? -1.025 -5.803 4.470 1.00 90.38 86 THR A C 1
ATOM 626 O O . THR A 1 86 ? -1.639 -6.142 5.478 1.00 90.38 86 THR A O 1
ATOM 629 N N . LEU A 1 87 ? 0.303 -5.870 4.395 1.00 89.44 87 LEU A N 1
ATOM 630 C CA . LEU A 1 87 ? 1.147 -6.381 5.468 1.00 89.44 87 LEU A CA 1
ATOM 631 C C . LEU A 1 87 ? 0.982 -5.571 6.761 1.00 89.44 87 LEU A C 1
ATOM 633 O O . LEU A 1 87 ? 0.754 -6.143 7.827 1.00 89.44 87 LEU A O 1
ATOM 637 N N . ALA A 1 88 ? 1.023 -4.241 6.652 1.00 87.88 88 ALA A N 1
ATOM 638 C CA . ALA A 1 88 ? 0.853 -3.336 7.783 1.00 87.88 88 ALA A CA 1
ATOM 639 C C . ALA A 1 88 ? -0.518 -3.487 8.466 1.00 87.88 88 ALA A C 1
ATOM 641 O O . ALA A 1 88 ? -0.592 -3.466 9.695 1.00 87.88 88 ALA A O 1
ATOM 642 N N . LEU A 1 89 ? -1.593 -3.657 7.691 1.00 86.75 89 LEU A N 1
ATOM 643 C CA . LEU A 1 89 ? -2.950 -3.834 8.219 1.00 86.75 89 LEU A CA 1
ATOM 644 C C . LEU A 1 89 ? -3.201 -5.248 8.768 1.00 86.75 89 LEU A C 1
ATOM 646 O O . LEU A 1 89 ? -3.959 -5.401 9.728 1.00 86.75 89 LEU A O 1
ATOM 650 N N . HIS A 1 90 ? -2.562 -6.271 8.192 1.00 83.94 90 HIS A N 1
ATOM 651 C CA . HIS A 1 90 ? -2.768 -7.665 8.580 1.00 83.94 90 HIS A CA 1
ATOM 652 C C . HIS A 1 90 ? -1.943 -8.068 9.808 1.00 83.94 90 HIS A C 1
ATOM 654 O O . HIS A 1 90 ? -2.487 -8.588 10.780 1.00 83.94 90 HIS A O 1
ATOM 660 N N . THR A 1 91 ? -0.633 -7.818 9.779 1.00 75.12 91 THR A N 1
ATOM 661 C CA . THR A 1 91 ? 0.315 -8.315 10.793 1.00 75.12 91 THR A CA 1
ATOM 662 C C . THR A 1 91 ? 0.913 -7.221 11.672 1.00 75.12 91 THR A C 1
ATOM 664 O O . THR A 1 91 ? 1.714 -7.514 12.561 1.00 75.12 91 THR A O 1
ATOM 667 N N . GLY A 1 92 ? 0.575 -5.956 11.421 1.00 70.25 92 GLY A N 1
ATOM 668 C CA . GLY A 1 92 ? 1.369 -4.835 11.909 1.00 70.25 92 GLY A CA 1
ATOM 669 C C . GLY A 1 92 ? 2.681 -4.701 11.129 1.00 70.25 92 GLY A C 1
ATOM 670 O O . GLY A 1 92 ? 2.855 -5.258 10.046 1.00 70.25 92 GLY A O 1
ATOM 671 N N . ASN A 1 93 ? 3.620 -3.926 11.667 1.00 71.06 93 ASN A N 1
ATOM 672 C CA . ASN A 1 93 ? 4.826 -3.545 10.938 1.00 71.06 93 ASN A CA 1
ATOM 673 C C . ASN A 1 93 ? 5.892 -4.655 10.925 1.00 71.06 93 ASN A C 1
ATOM 675 O O . ASN A 1 93 ? 6.554 -4.893 11.937 1.00 71.06 93 ASN A O 1
ATOM 679 N N . VAL A 1 94 ? 6.134 -5.268 9.763 1.00 80.94 94 VAL A N 1
ATOM 680 C CA . VAL A 1 94 ? 7.306 -6.131 9.536 1.00 80.94 94 VAL A CA 1
ATOM 681 C C . VAL A 1 94 ? 8.368 -5.326 8.791 1.00 80.94 94 VAL A C 1
ATOM 683 O O . VAL A 1 94 ? 8.487 -5.367 7.567 1.00 80.94 94 VAL A O 1
ATOM 686 N N . LEU A 1 95 ? 9.150 -4.561 9.554 1.00 81.50 95 LEU A N 1
ATOM 687 C CA . LEU A 1 95 ? 10.078 -3.544 9.040 1.00 81.50 95 LEU A CA 1
ATOM 688 C C . LEU A 1 95 ? 11.026 -4.041 7.942 1.00 81.50 95 LEU A C 1
ATOM 690 O O . LEU A 1 95 ? 11.274 -3.320 6.978 1.00 81.50 95 LEU A O 1
ATOM 694 N N . LYS A 1 96 ? 11.536 -5.275 8.065 1.00 85.31 96 LYS A N 1
ATOM 695 C CA . LYS A 1 96 ? 12.409 -5.873 7.046 1.00 85.31 96 LYS A CA 1
ATOM 696 C C . LYS A 1 96 ? 11.688 -6.012 5.704 1.00 85.31 96 LYS A C 1
ATOM 698 O O . LYS A 1 96 ? 12.213 -5.578 4.693 1.00 85.31 96 LYS A O 1
ATOM 703 N N . GLN A 1 97 ? 10.470 -6.548 5.712 1.00 88.25 97 GLN A N 1
ATOM 704 C CA . GLN A 1 97 ? 9.681 -6.732 4.494 1.00 88.25 97 GLN A CA 1
ATOM 705 C C . GLN A 1 97 ? 9.279 -5.385 3.882 1.00 88.25 97 GLN A C 1
ATOM 707 O O . GLN A 1 97 ? 9.335 -5.229 2.668 1.00 88.25 97 GLN A O 1
ATOM 712 N N . HIS A 1 98 ? 8.943 -4.384 4.703 1.00 89.19 98 HIS A N 1
ATOM 713 C CA . HIS A 1 98 ? 8.705 -3.028 4.200 1.00 89.19 98 HIS A CA 1
ATOM 714 C C . HIS A 1 98 ? 9.947 -2.410 3.555 1.00 89.19 98 HIS A C 1
ATOM 716 O O . HIS A 1 98 ? 9.814 -1.722 2.547 1.00 89.19 98 HIS A O 1
ATOM 722 N N . ARG A 1 99 ? 11.142 -2.658 4.106 1.00 90.25 99 ARG A N 1
ATOM 723 C CA . ARG A 1 99 ? 12.400 -2.205 3.501 1.00 90.25 99 ARG A CA 1
ATOM 724 C C . ARG A 1 99 ? 12.645 -2.900 2.166 1.00 90.25 99 ARG A C 1
ATOM 726 O O . ARG A 1 99 ? 12.880 -2.208 1.186 1.00 90.25 99 ARG A O 1
ATOM 733 N N . ASP A 1 100 ? 12.518 -4.224 2.120 1.00 92.00 100 ASP A N 1
ATOM 734 C CA . ASP A 1 100 ? 12.719 -4.997 0.891 1.00 92.00 100 ASP A CA 1
ATOM 735 C C . ASP A 1 100 ? 11.770 -4.502 -0.227 1.00 92.00 100 ASP A C 1
ATOM 737 O O . ASP A 1 100 ? 12.185 -4.310 -1.370 1.00 92.00 100 ASP A O 1
ATOM 741 N N . LEU A 1 101 ? 10.507 -4.203 0.112 1.00 93.12 101 LEU A N 1
ATOM 742 C CA . LEU A 1 101 ? 9.543 -3.598 -0.817 1.00 93.12 101 LEU A CA 1
ATOM 743 C C . LEU A 1 101 ? 9.926 -2.164 -1.219 1.00 93.12 101 LEU A C 1
ATOM 745 O O . LEU A 1 101 ? 9.804 -1.813 -2.391 1.00 93.12 101 LEU A O 1
ATOM 749 N N . ALA A 1 102 ? 10.393 -1.337 -0.280 1.00 93.44 102 ALA A N 1
ATOM 750 C CA . ALA A 1 102 ? 10.829 0.030 -0.567 1.00 93.44 102 ALA A CA 1
ATOM 751 C C . ALA A 1 102 ? 12.042 0.066 -1.513 1.00 93.44 102 ALA A C 1
ATOM 753 O O . ALA A 1 102 ? 12.081 0.899 -2.415 1.00 93.44 102 ALA A O 1
ATOM 754 N N . ASP A 1 103 ? 12.991 -0.861 -1.365 1.00 94.00 103 ASP A N 1
ATOM 755 C CA . ASP A 1 103 ? 14.170 -0.971 -2.234 1.00 94.00 103 ASP A CA 1
ATOM 756 C C . ASP A 1 103 ? 13.785 -1.391 -3.668 1.00 94.00 103 ASP A C 1
ATOM 758 O O . ASP A 1 103 ? 14.324 -0.873 -4.656 1.00 94.00 103 ASP A O 1
ATOM 762 N N . ILE A 1 104 ? 12.794 -2.281 -3.802 1.00 94.75 104 ILE A N 1
ATOM 763 C CA . ILE A 1 104 ? 12.208 -2.664 -5.096 1.00 94.75 104 ILE A CA 1
ATOM 764 C C . ILE A 1 104 ? 11.510 -1.470 -5.757 1.00 94.75 104 ILE A C 1
ATOM 766 O O . ILE A 1 104 ? 11.761 -1.187 -6.934 1.00 94.75 104 ILE A O 1
ATOM 770 N N . ILE A 1 105 ? 10.679 -0.741 -5.001 1.00 94.19 105 ILE A N 1
ATOM 771 C CA . ILE A 1 105 ? 10.007 0.473 -5.482 1.00 94.19 105 ILE A CA 1
ATOM 772 C C . ILE A 1 105 ? 11.048 1.497 -5.942 1.00 94.19 105 ILE A C 1
ATOM 774 O O . ILE A 1 105 ? 10.918 2.034 -7.039 1.00 94.19 105 ILE A O 1
ATOM 778 N N . ALA A 1 106 ? 12.100 1.731 -5.152 1.00 92.94 106 ALA A N 1
ATOM 779 C CA . ALA A 1 106 ? 13.152 2.692 -5.475 1.00 92.94 106 ALA A CA 1
ATOM 780 C C . ALA A 1 106 ? 13.844 2.345 -6.797 1.00 92.94 106 ALA A C 1
ATOM 782 O O . ALA A 1 106 ? 14.044 3.219 -7.641 1.00 92.94 106 ALA A O 1
ATOM 783 N N . THR A 1 107 ? 14.150 1.061 -7.001 1.00 92.31 107 THR A N 1
ATOM 784 C CA . THR A 1 107 ? 14.777 0.573 -8.235 1.00 92.31 107 THR A CA 1
ATOM 785 C C . THR A 1 107 ? 13.887 0.822 -9.455 1.00 92.31 107 THR A C 1
ATOM 787 O O . THR A 1 107 ? 14.360 1.326 -10.473 1.00 92.31 107 THR A O 1
ATOM 790 N N . CYS A 1 108 ? 12.593 0.507 -9.357 1.00 91.56 108 CYS A N 1
ATOM 791 C CA . CYS A 1 108 ? 11.651 0.719 -10.458 1.00 91.56 108 CYS A CA 1
ATOM 792 C C . CYS A 1 108 ? 11.405 2.213 -10.721 1.00 91.56 108 CYS A C 1
ATOM 794 O O . CYS A 1 108 ? 11.379 2.643 -11.871 1.00 91.56 108 CYS A O 1
ATOM 796 N N . ALA A 1 109 ? 11.260 3.014 -9.663 1.00 90.12 109 ALA A N 1
ATOM 797 C CA . ALA A 1 109 ? 10.992 4.443 -9.765 1.00 90.12 109 ALA A CA 1
ATOM 798 C C . ALA A 1 109 ? 12.168 5.207 -10.390 1.00 90.12 109 ALA A C 1
ATOM 800 O O . ALA A 1 109 ? 11.946 6.077 -11.231 1.00 90.12 109 ALA A O 1
ATOM 801 N N . ALA A 1 110 ? 13.409 4.843 -10.050 1.00 88.25 110 ALA A N 1
ATOM 802 C CA . ALA A 1 110 ? 14.600 5.404 -10.684 1.00 88.25 110 ALA A CA 1
ATOM 803 C C . ALA A 1 110 ? 14.591 5.164 -12.204 1.00 88.25 110 ALA A C 1
ATOM 805 O O . ALA A 1 110 ? 14.742 6.109 -12.975 1.00 88.25 110 ALA A O 1
ATOM 806 N N . SER A 1 111 ? 14.296 3.933 -12.638 1.00 86.88 111 SER A N 1
ATOM 807 C CA . SER A 1 111 ? 14.224 3.601 -14.068 1.00 86.88 111 SER A CA 1
ATOM 808 C C . SER A 1 111 ? 13.142 4.399 -14.813 1.00 86.88 111 SER A C 1
ATOM 810 O O . SER A 1 111 ? 13.334 4.793 -15.961 1.00 86.88 111 SER A O 1
ATOM 812 N N . LEU A 1 112 ? 12.020 4.716 -14.158 1.00 85.81 112 LEU A N 1
ATOM 813 C CA . LEU A 1 112 ? 10.954 5.524 -14.758 1.00 85.81 112 LEU A CA 1
ATOM 814 C C . LEU A 1 112 ? 11.355 6.986 -14.989 1.00 85.81 112 LEU A C 1
ATOM 816 O O . LEU A 1 112 ? 10.956 7.563 -16.000 1.00 85.81 112 LEU A O 1
ATOM 820 N N . THR A 1 113 ? 12.142 7.593 -14.093 1.00 80.56 113 THR A N 1
ATOM 821 C CA . THR A 1 113 ? 12.530 9.014 -14.224 1.00 80.56 113 THR A CA 1
ATOM 822 C C . THR A 1 113 ? 13.332 9.314 -15.492 1.00 80.56 113 THR A C 1
ATOM 824 O O . THR A 1 113 ? 13.230 10.413 -16.037 1.00 80.56 113 THR A O 1
ATOM 827 N N . GLU A 1 114 ? 14.062 8.322 -16.003 1.00 77.12 114 GLU A N 1
ATOM 828 C CA . GLU A 1 114 ? 14.889 8.428 -17.210 1.00 77.12 114 GLU A CA 1
ATOM 829 C C . GLU A 1 114 ? 14.098 8.146 -18.505 1.00 77.12 114 GLU A C 1
ATOM 831 O O . GLU A 1 114 ? 14.558 8.471 -19.598 1.00 77.12 114 GLU A O 1
ATOM 836 N N . LYS A 1 115 ? 12.887 7.573 -18.402 1.00 75.25 115 LYS A N 1
ATOM 837 C CA . LYS A 1 115 ? 12.112 7.036 -19.539 1.00 75.25 115 LYS A CA 1
ATOM 838 C C . LYS A 1 115 ? 10.879 7.850 -19.945 1.00 75.25 115 LYS A C 1
ATOM 840 O O . LYS A 1 115 ? 10.152 7.447 -20.858 1.00 75.25 115 LYS A O 1
ATOM 845 N N . TYR A 1 116 ? 10.648 9.008 -19.330 1.00 74.62 116 TYR A N 1
ATOM 846 C CA . TYR A 1 116 ? 9.628 9.982 -19.752 1.00 74.62 116 TYR A CA 1
ATOM 847 C C . TYR A 1 116 ? 10.254 11.284 -20.287 1.00 74.62 116 TYR A C 1
ATOM 849 O O . TYR A 1 116 ? 10.033 12.338 -19.698 1.00 74.62 116 TYR A O 1
ATOM 857 N N . PRO A 1 117 ? 11.035 11.257 -21.385 1.00 67.81 117 PRO A N 1
ATOM 858 C CA . PRO A 1 117 ? 11.659 12.474 -21.910 1.00 67.81 117 PRO A CA 1
ATOM 859 C C . PRO A 1 117 ? 10.639 13.474 -22.482 1.00 67.81 117 PRO A C 1
ATOM 861 O O . PRO A 1 117 ? 10.860 14.679 -22.403 1.00 67.81 117 PRO A O 1
ATOM 864 N N . ASP A 1 118 ? 9.507 12.981 -22.998 1.00 76.56 118 ASP A N 1
ATOM 865 C CA . ASP A 1 118 ? 8.517 13.791 -23.726 1.00 76.56 118 ASP A CA 1
ATOM 866 C C . ASP A 1 118 ? 7.205 14.024 -22.946 1.00 76.56 118 ASP A C 1
ATOM 868 O O . ASP A 1 118 ? 6.293 14.678 -23.448 1.00 76.56 118 ASP A O 1
ATOM 872 N N . ASP A 1 119 ? 7.091 13.506 -21.715 1.00 81.19 119 ASP A N 1
ATOM 873 C CA . ASP A 1 119 ? 5.907 13.664 -20.856 1.00 81.19 119 ASP A CA 1
ATOM 874 C C . ASP A 1 119 ? 6.317 14.204 -19.481 1.00 81.19 119 ASP A C 1
ATOM 876 O O . ASP A 1 119 ? 6.565 13.461 -18.527 1.00 81.19 119 ASP A O 1
ATOM 880 N N . GLN A 1 120 ? 6.387 15.535 -19.388 1.00 81.25 120 GLN A N 1
ATOM 881 C CA . GLN A 1 120 ? 6.773 16.240 -18.162 1.00 81.25 120 GLN A CA 1
ATOM 882 C C . GLN A 1 120 ? 5.842 15.924 -16.983 1.00 81.25 120 GLN A C 1
ATOM 884 O O . GLN A 1 120 ? 6.288 15.930 -15.835 1.00 81.25 120 GLN A O 1
ATOM 889 N N . GLY A 1 121 ? 4.564 15.627 -17.245 1.00 83.81 121 GLY A N 1
ATOM 890 C CA . GLY A 1 121 ? 3.600 15.267 -16.208 1.00 83.81 121 GLY A CA 1
ATOM 891 C C . GLY A 1 121 ? 3.952 13.928 -15.568 1.00 83.81 121 GLY A C 1
ATOM 892 O O . GLY A 1 121 ? 4.096 13.837 -14.347 1.00 83.81 121 GLY A O 1
ATOM 893 N N . LYS A 1 122 ? 4.175 12.900 -16.392 1.00 84.88 122 LYS A N 1
ATOM 894 C CA . LYS A 1 122 ? 4.584 11.569 -15.919 1.00 84.88 122 LYS A CA 1
ATOM 895 C C . LYS A 1 122 ? 5.986 11.567 -15.320 1.00 84.88 122 LYS A C 1
ATOM 897 O O . LYS A 1 122 ? 6.212 10.916 -14.301 1.00 84.88 122 LYS A O 1
ATOM 902 N N . GLN A 1 123 ? 6.909 12.348 -15.876 1.00 84.44 123 GLN A N 1
ATOM 903 C CA . GLN A 1 123 ? 8.244 12.522 -15.304 1.00 84.44 123 GLN A CA 1
ATOM 904 C C . GLN A 1 123 ? 8.186 13.155 -13.902 1.00 84.44 123 GLN A C 1
ATOM 906 O O . GLN A 1 123 ? 8.858 12.688 -12.974 1.00 84.44 123 GLN A O 1
ATOM 911 N N . ALA A 1 124 ? 7.347 14.180 -13.716 1.00 85.94 124 ALA A N 1
ATOM 912 C CA . ALA A 1 124 ? 7.121 14.788 -12.409 1.00 85.94 124 ALA A CA 1
ATOM 913 C C . ALA A 1 124 ? 6.506 13.783 -11.421 1.00 85.94 124 ALA A C 1
ATOM 915 O O . ALA A 1 124 ? 6.980 13.681 -10.290 1.00 85.94 124 ALA A O 1
ATOM 916 N N . MET A 1 125 ? 5.519 12.983 -11.841 1.00 87.88 125 MET A N 1
ATOM 917 C CA . MET A 1 125 ? 4.939 11.925 -10.999 1.00 87.88 125 MET A CA 1
ATOM 918 C C . MET A 1 125 ? 5.970 10.860 -10.600 1.00 87.88 125 MET A C 1
ATOM 920 O O . MET A 1 125 ? 6.045 10.496 -9.427 1.00 87.88 125 MET A O 1
ATOM 924 N N . ALA A 1 126 ? 6.809 10.398 -11.533 1.00 88.06 126 ALA A N 1
ATOM 925 C CA . ALA A 1 126 ? 7.886 9.452 -11.236 1.00 88.06 126 ALA A CA 1
ATOM 926 C C . ALA A 1 126 ? 8.875 10.035 -10.210 1.00 88.06 126 ALA A C 1
ATOM 928 O O . ALA A 1 126 ? 9.260 9.361 -9.255 1.00 88.06 126 ALA A O 1
ATOM 929 N N . THR A 1 127 ? 9.210 11.320 -10.344 1.00 89.62 127 THR A N 1
ATOM 930 C CA . THR A 1 127 ? 10.062 12.043 -9.385 1.00 89.62 127 THR A CA 1
ATOM 931 C C . THR A 1 127 ? 9.415 12.132 -8.000 1.00 89.62 127 THR A C 1
ATOM 933 O O . THR A 1 127 ? 10.078 11.921 -6.983 1.00 89.62 127 THR A O 1
ATOM 936 N N . VAL A 1 128 ? 8.107 12.395 -7.940 1.00 89.88 128 VAL A N 1
ATOM 937 C CA . VAL A 1 128 ? 7.336 12.406 -6.689 1.00 89.88 128 VAL A CA 1
ATOM 938 C C . VAL A 1 128 ? 7.367 11.030 -6.015 1.00 89.88 128 VAL A C 1
ATOM 940 O O . VAL A 1 128 ? 7.630 10.949 -4.813 1.00 89.88 128 VAL A O 1
ATOM 943 N N . ILE A 1 129 ? 7.202 9.942 -6.776 1.00 91.06 129 ILE A N 1
ATOM 944 C CA . ILE A 1 129 ? 7.314 8.568 -6.258 1.00 91.06 129 ILE A CA 1
ATOM 945 C C . ILE A 1 129 ? 8.709 8.311 -5.676 1.00 91.06 129 ILE A C 1
ATOM 947 O O . ILE A 1 129 ? 8.813 7.785 -4.566 1.00 91.06 129 ILE A O 1
ATOM 951 N N . VAL A 1 130 ? 9.784 8.719 -6.359 1.00 92.31 130 VAL A N 1
ATOM 952 C CA . VAL A 1 130 ? 11.159 8.621 -5.827 1.00 92.31 130 VAL A CA 1
ATOM 953 C C . VAL A 1 130 ? 11.295 9.386 -4.504 1.00 92.31 130 VAL A C 1
ATOM 955 O O . VAL A 1 130 ? 11.881 8.874 -3.543 1.00 92.31 130 VAL A O 1
ATOM 958 N N . GLY A 1 131 ? 10.714 10.585 -4.419 1.00 92.31 131 GLY A N 1
ATOM 959 C CA . GLY A 1 131 ? 10.697 11.400 -3.205 1.00 92.31 131 GLY A CA 1
ATOM 960 C C . GLY A 1 131 ? 10.009 10.699 -2.031 1.00 92.31 131 GLY A C 1
ATOM 961 O O . GLY A 1 131 ? 10.588 10.595 -0.946 1.00 92.31 131 GLY A O 1
ATOM 962 N N . TYR A 1 132 ? 8.807 10.159 -2.243 1.00 93.25 132 TYR A N 1
ATOM 963 C CA . TYR A 1 132 ? 8.084 9.408 -1.214 1.00 93.25 132 TYR A CA 1
ATOM 964 C C . TYR A 1 132 ? 8.779 8.105 -0.827 1.00 93.25 132 TYR A C 1
ATOM 966 O O . TYR A 1 132 ? 8.829 7.765 0.354 1.00 93.25 132 TYR A O 1
ATOM 974 N N . THR A 1 133 ? 9.391 7.417 -1.787 1.00 93.75 133 THR A N 1
ATOM 975 C CA . THR A 1 133 ? 10.167 6.200 -1.521 1.00 93.75 133 THR A CA 1
ATOM 976 C C . THR A 1 133 ? 11.389 6.508 -0.658 1.00 93.75 133 THR A C 1
ATOM 978 O O . THR A 1 133 ? 11.659 5.815 0.318 1.00 93.75 133 THR A O 1
ATOM 981 N N . SER A 1 134 ? 12.080 7.618 -0.930 1.00 93.44 134 SER A N 1
ATOM 982 C CA . SER A 1 134 ? 13.202 8.082 -0.106 1.00 93.44 134 SER A CA 1
ATOM 983 C C . SER A 1 134 ? 12.761 8.427 1.320 1.00 93.44 134 SER A C 1
ATOM 985 O O . SER A 1 134 ? 13.455 8.111 2.290 1.00 93.44 134 SER A O 1
ATOM 987 N N . GLN A 1 135 ? 11.592 9.059 1.480 1.00 92.44 135 GLN A N 1
ATOM 988 C CA . GLN A 1 135 ? 11.009 9.312 2.800 1.00 92.44 135 GLN A CA 1
ATOM 989 C C . GLN A 1 135 ? 10.676 8.007 3.530 1.00 92.44 135 GLN A C 1
ATOM 991 O O . GLN A 1 135 ? 11.029 7.871 4.704 1.00 92.44 135 GLN A O 1
ATOM 996 N N . LEU A 1 136 ? 10.060 7.047 2.837 1.00 93.12 136 LEU A N 1
ATOM 997 C CA . LEU A 1 136 ? 9.732 5.729 3.369 1.00 93.12 136 LEU A CA 1
ATOM 998 C C . LEU A 1 136 ? 10.990 5.007 3.869 1.00 93.12 136 LEU A C 1
ATOM 1000 O O . LEU A 1 136 ? 11.044 4.627 5.039 1.00 93.12 136 LEU A O 1
ATOM 1004 N N . SER A 1 137 ? 12.036 4.897 3.046 1.00 92.06 137 SER A N 1
ATOM 1005 C CA . SER A 1 137 ? 13.294 4.242 3.433 1.00 92.06 137 SER A CA 1
ATOM 1006 C C . SER A 1 137 ? 13.950 4.920 4.639 1.00 92.06 137 SER A C 1
ATOM 1008 O O . SER A 1 137 ? 14.382 4.252 5.581 1.00 92.06 137 SER A O 1
ATOM 1010 N N . ASN A 1 138 ? 13.960 6.257 4.676 1.00 91.00 138 ASN A N 1
ATOM 1011 C CA . ASN A 1 138 ? 14.476 7.008 5.821 1.00 91.00 138 ASN A CA 1
ATOM 1012 C C . ASN A 1 138 ? 13.674 6.751 7.103 1.00 91.00 138 ASN A C 1
ATOM 1014 O O . ASN A 1 138 ? 14.263 6.588 8.175 1.00 91.00 138 ASN A O 1
ATOM 1018 N N . ARG A 1 139 ? 12.340 6.698 7.014 1.00 89.88 139 ARG A N 1
ATOM 1019 C CA . ARG A 1 139 ? 11.474 6.368 8.154 1.00 89.88 139 ARG A CA 1
ATOM 1020 C C . ARG A 1 139 ? 11.742 4.952 8.646 1.00 89.88 139 ARG A C 1
ATOM 1022 O O . ARG A 1 139 ? 12.001 4.784 9.834 1.00 89.88 139 ARG A O 1
ATOM 1029 N N . LEU A 1 140 ? 11.755 3.965 7.752 1.00 89.38 140 LEU A N 1
ATOM 1030 C CA . LEU A 1 140 ? 12.017 2.566 8.095 1.00 89.38 140 LEU A CA 1
ATOM 1031 C C . LEU A 1 140 ? 13.375 2.405 8.786 1.00 89.38 140 LEU A C 1
ATOM 1033 O O . LEU A 1 140 ? 13.455 1.763 9.830 1.00 89.38 140 LEU A O 1
ATOM 1037 N N . ASN A 1 141 ? 14.424 3.061 8.283 1.00 88.50 141 ASN A N 1
ATOM 1038 C CA . ASN A 1 141 ? 15.749 3.035 8.905 1.00 88.50 141 ASN A CA 1
ATOM 1039 C C . ASN A 1 141 ? 15.756 3.633 10.316 1.00 88.50 141 ASN A C 1
ATOM 1041 O O . ASN A 1 141 ? 16.356 3.054 11.221 1.00 88.50 141 ASN A O 1
ATOM 1045 N N . ARG A 1 142 ? 15.064 4.760 10.526 1.00 87.19 142 ARG A N 1
ATOM 1046 C CA . ARG A 1 142 ? 14.937 5.374 11.857 1.00 87.19 142 ARG A CA 1
ATOM 1047 C C . ARG A 1 142 ? 14.168 4.482 12.825 1.00 87.19 142 ARG A C 1
ATOM 1049 O O . ARG A 1 142 ? 14.582 4.350 13.969 1.00 87.19 142 ARG A O 1
ATOM 1056 N N . VAL A 1 143 ? 13.077 3.866 12.373 1.00 84.94 143 VAL A N 1
ATOM 1057 C CA . VAL A 1 143 ? 12.269 2.970 13.211 1.00 84.94 143 VAL A CA 1
ATOM 1058 C C . VAL A 1 143 ? 13.070 1.721 13.579 1.00 84.94 143 VAL A C 1
ATOM 1060 O O . VAL A 1 143 ? 13.162 1.389 14.754 1.00 84.94 143 VAL A O 1
ATOM 1063 N N . MET A 1 144 ? 13.746 1.089 12.615 1.00 83.62 144 MET A N 1
ATOM 1064 C CA . MET A 1 144 ? 14.574 -0.103 12.857 1.00 83.62 144 MET A CA 1
ATOM 1065 C C . MET A 1 144 ? 15.752 0.136 13.807 1.00 83.62 144 MET A C 1
ATOM 1067 O O . MET A 1 144 ? 16.215 -0.805 14.445 1.00 83.62 144 MET A O 1
ATOM 1071 N N . ALA A 1 145 ? 16.250 1.371 13.896 1.00 83.62 145 ALA A N 1
ATOM 1072 C CA . ALA A 1 145 ? 17.332 1.722 14.810 1.00 83.62 145 ALA A CA 1
ATOM 1073 C C . ALA A 1 145 ? 16.880 1.836 16.278 1.00 83.62 145 ALA A C 1
ATOM 1075 O O . ALA A 1 145 ? 17.725 1.788 17.167 1.00 83.62 145 ALA A O 1
ATOM 1076 N N . VAL A 1 146 ? 15.579 2.021 16.535 1.00 80.56 146 VAL A N 1
ATOM 1077 C CA . VAL A 1 146 ? 15.055 2.386 17.865 1.00 80.56 146 VAL A CA 1
ATOM 1078 C C . VAL A 1 146 ? 14.023 1.381 18.387 1.00 80.56 146 VAL A C 1
ATOM 1080 O O . VAL A 1 146 ? 13.933 1.161 19.593 1.00 80.56 146 VAL A O 1
ATOM 1083 N N . GLU A 1 147 ? 13.253 0.744 17.506 1.00 70.50 147 GLU A N 1
ATOM 1084 C CA . GLU A 1 147 ? 12.165 -0.165 17.864 1.00 70.50 147 GLU A CA 1
ATOM 1085 C C . GLU A 1 147 ? 12.486 -1.595 17.400 1.00 70.50 147 GLU A C 1
ATOM 1087 O O . GLU A 1 147 ? 12.515 -1.895 16.208 1.00 70.50 147 GLU A O 1
ATOM 1092 N N . HIS A 1 148 ? 12.720 -2.499 18.358 1.00 57.84 148 HIS A N 1
ATOM 1093 C CA . HIS A 1 148 ? 13.077 -3.897 18.073 1.00 57.84 148 HIS A CA 1
ATOM 1094 C C . HIS A 1 148 ? 11.881 -4.862 18.025 1.00 57.84 148 HIS A C 1
ATOM 1096 O O . HIS A 1 148 ? 12.016 -5.946 17.464 1.00 57.84 148 HIS A O 1
ATOM 1102 N N . TYR A 1 149 ? 10.732 -4.498 18.614 1.00 59.97 149 TYR A N 1
ATOM 1103 C CA . TYR A 1 149 ? 9.627 -5.445 18.850 1.00 59.97 149 TYR A CA 1
ATOM 1104 C C . TYR A 1 149 ? 8.241 -4.950 18.432 1.00 59.97 149 TYR A C 1
ATOM 1106 O O . TYR A 1 149 ? 7.478 -5.721 17.862 1.00 59.97 149 TYR A O 1
ATOM 1114 N N . VAL A 1 150 ? 7.878 -3.699 18.731 1.00 69.56 150 VAL A N 1
ATOM 1115 C CA . VAL A 1 150 ? 6.523 -3.187 18.474 1.00 69.56 150 VAL A CA 1
ATOM 1116 C C . VAL A 1 150 ? 6.603 -1.769 17.943 1.00 69.56 150 VAL A C 1
ATOM 1118 O O . VAL A 1 150 ? 7.094 -0.886 18.643 1.00 69.56 150 VAL A O 1
ATOM 1121 N N . THR A 1 151 ? 6.068 -1.552 16.740 1.00 77.06 151 THR A N 1
ATOM 1122 C CA . THR A 1 151 ? 6.005 -0.211 16.161 1.00 77.06 151 THR A CA 1
ATOM 1123 C C . THR A 1 151 ? 4.871 0.614 16.742 1.00 77.06 151 THR A C 1
ATOM 1125 O O . THR A 1 151 ? 3.750 0.126 16.888 1.00 77.06 151 THR A O 1
ATOM 1128 N N . SER A 1 152 ? 5.161 1.864 17.097 1.00 82.88 152 SER A N 1
ATOM 1129 C CA . SER A 1 152 ? 4.146 2.819 17.552 1.00 82.88 152 SER A CA 1
ATOM 1130 C C . SER A 1 152 ? 3.159 3.189 16.434 1.00 82.88 152 SER A C 1
ATOM 1132 O O . SER A 1 152 ? 3.514 3.200 15.254 1.00 82.88 152 SER A O 1
ATOM 1134 N N . ALA A 1 153 ? 1.909 3.510 16.797 1.00 86.62 153 ALA A N 1
ATOM 1135 C CA . ALA A 1 153 ? 0.866 3.863 15.828 1.00 86.62 153 ALA A CA 1
ATOM 1136 C C . ALA A 1 153 ? 1.301 5.022 14.914 1.00 86.62 153 ALA A C 1
ATOM 1138 O O . ALA A 1 153 ? 1.211 4.902 13.701 1.00 86.62 153 ALA A O 1
ATOM 1139 N N . GLU A 1 154 ? 1.884 6.086 15.477 1.00 87.81 154 GLU A N 1
ATOM 1140 C CA . GLU A 1 154 ? 2.394 7.250 14.730 1.00 87.81 154 GLU A CA 1
ATOM 1141 C C . GLU A 1 154 ? 3.420 6.871 13.646 1.00 87.81 154 GLU A C 1
ATOM 1143 O O . GLU A 1 154 ? 3.398 7.393 12.530 1.00 87.81 154 GLU A O 1
ATOM 1148 N N . LYS A 1 155 ? 4.346 5.956 13.958 1.00 86.88 155 LYS A N 1
ATOM 1149 C CA . LYS A 1 155 ? 5.389 5.546 13.010 1.00 86.88 155 LYS A CA 1
ATOM 1150 C C . LYS A 1 155 ? 4.826 4.664 11.906 1.00 86.88 155 LYS A C 1
ATOM 1152 O O . LYS A 1 155 ? 5.216 4.840 10.752 1.00 86.88 155 LYS A O 1
ATOM 1157 N N . LEU A 1 156 ? 3.899 3.767 12.245 1.00 87.44 156 LEU A N 1
ATOM 1158 C CA . LEU A 1 156 ? 3.180 2.961 11.261 1.00 87.44 156 LEU A CA 1
ATOM 1159 C C . LEU A 1 156 ? 2.301 3.833 10.355 1.00 87.44 156 LEU A C 1
ATOM 1161 O O . LEU A 1 156 ? 2.253 3.605 9.150 1.00 87.44 156 LEU A O 1
ATOM 1165 N N . ASP A 1 157 ? 1.676 4.867 10.913 1.00 90.12 157 ASP A N 1
ATOM 1166 C CA . ASP A 1 157 ? 0.849 5.816 10.173 1.00 90.12 157 ASP A CA 1
ATOM 1167 C C . ASP A 1 157 ? 1.651 6.516 9.071 1.00 90.12 157 ASP A C 1
ATOM 1169 O O . ASP A 1 157 ? 1.244 6.519 7.914 1.00 90.12 157 ASP A O 1
ATOM 1173 N N . GLY A 1 158 ? 2.853 7.001 9.402 1.00 89.31 158 GLY A N 1
ATOM 1174 C CA . GLY A 1 158 ? 3.738 7.626 8.419 1.00 89.31 158 GLY A CA 1
ATOM 1175 C C . GLY A 1 158 ? 4.273 6.663 7.351 1.00 89.31 158 GLY A C 1
ATOM 1176 O O . GLY A 1 158 ? 4.523 7.090 6.228 1.00 89.31 158 GLY A O 1
ATOM 1177 N N . VAL A 1 159 ? 4.456 5.376 7.675 1.00 90.12 159 VAL A N 1
ATOM 1178 C CA . VAL A 1 159 ? 4.791 4.343 6.675 1.00 90.12 159 VAL A CA 1
ATOM 1179 C C . VAL A 1 159 ? 3.620 4.145 5.714 1.00 90.12 159 VAL A C 1
ATOM 1181 O O . VAL A 1 159 ? 3.822 4.136 4.501 1.00 90.12 159 VAL A O 1
ATOM 1184 N N . LEU A 1 160 ? 2.402 4.026 6.250 1.00 90.62 160 LEU A N 1
ATOM 1185 C CA . LEU A 1 160 ? 1.188 3.863 5.458 1.00 90.62 160 LEU A CA 1
ATOM 1186 C C . LEU A 1 160 ? 0.930 5.075 4.558 1.00 90.62 160 LEU A C 1
ATOM 1188 O O . LEU A 1 160 ? 0.646 4.864 3.386 1.00 90.62 160 LEU A O 1
ATOM 1192 N N . ASP A 1 161 ? 1.103 6.310 5.042 1.00 91.25 161 ASP A N 1
ATOM 1193 C CA . ASP A 1 161 ? 0.977 7.521 4.210 1.00 91.25 161 ASP A CA 1
ATOM 1194 C C . ASP A 1 161 ? 1.859 7.461 2.967 1.00 91.25 161 ASP A C 1
ATOM 1196 O O . ASP A 1 161 ? 1.373 7.619 1.850 1.00 91.25 161 ASP A O 1
ATOM 1200 N N . ASN A 1 162 ? 3.149 7.163 3.145 1.00 91.50 162 ASN A N 1
ATOM 1201 C CA . ASN A 1 162 ? 4.062 7.091 2.013 1.00 91.50 162 ASN A CA 1
ATOM 1202 C C . ASN A 1 162 ? 3.674 5.973 1.031 1.00 91.50 162 ASN A C 1
ATOM 1204 O O . ASN A 1 162 ? 3.780 6.176 -0.175 1.00 91.50 162 ASN A O 1
ATOM 1208 N N . LEU A 1 163 ? 3.205 4.818 1.516 1.00 91.62 163 LEU A N 1
ATOM 1209 C CA . LEU A 1 163 ? 2.756 3.724 0.649 1.00 91.62 163 LEU A CA 1
ATOM 1210 C C . LEU A 1 163 ? 1.471 4.075 -0.117 1.00 91.62 163 LEU A C 1
ATOM 1212 O O . LEU A 1 163 ? 1.385 3.784 -1.309 1.00 91.62 163 LEU A O 1
ATOM 1216 N N . PHE A 1 164 ? 0.499 4.718 0.538 1.00 89.88 164 PHE A N 1
ATOM 1217 C CA . PHE A 1 164 ? -0.726 5.199 -0.105 1.00 89.88 164 PHE A CA 1
ATOM 1218 C C . PHE A 1 164 ? -0.418 6.234 -1.189 1.00 89.88 164 PHE A C 1
ATOM 1220 O O . PHE A 1 164 ? -0.933 6.116 -2.300 1.00 89.88 164 PHE A O 1
ATOM 1227 N N . ASP A 1 165 ? 0.462 7.196 -0.903 1.00 89.56 165 ASP A N 1
ATOM 1228 C CA . ASP A 1 165 ? 0.878 8.207 -1.876 1.00 89.56 165 ASP A CA 1
ATOM 1229 C C . ASP A 1 165 ? 1.585 7.557 -3.076 1.00 89.56 165 ASP A C 1
ATOM 1231 O O . ASP A 1 165 ? 1.184 7.773 -4.221 1.00 89.56 165 ASP A O 1
ATOM 1235 N N . ILE A 1 166 ? 2.584 6.695 -2.837 1.00 90.62 166 ILE A N 1
ATOM 1236 C CA . ILE A 1 166 ? 3.291 5.956 -3.900 1.00 90.62 166 ILE A CA 1
ATOM 1237 C C . ILE A 1 166 ? 2.300 5.199 -4.789 1.00 90.62 166 ILE A C 1
ATOM 1239 O O . ILE A 1 166 ? 2.390 5.266 -6.019 1.00 90.62 166 ILE A O 1
ATOM 1243 N N . MET A 1 167 ? 1.338 4.502 -4.185 1.00 88.62 167 MET A N 1
ATOM 1244 C CA . MET A 1 167 ? 0.311 3.782 -4.927 1.00 88.62 167 MET A CA 1
ATOM 1245 C C . MET A 1 167 ? -0.557 4.738 -5.761 1.00 88.62 167 MET A C 1
ATOM 1247 O O . MET A 1 167 ? -0.713 4.524 -6.958 1.00 88.62 167 MET A O 1
ATOM 1251 N N . SER A 1 168 ? -1.060 5.827 -5.170 1.00 84.75 168 SER A N 1
ATOM 1252 C CA . SER A 1 168 ? -1.930 6.799 -5.850 1.00 84.75 168 SER A CA 1
ATOM 1253 C C . SER A 1 168 ? -1.264 7.474 -7.053 1.00 84.75 168 SER A C 1
ATOM 1255 O O . SER A 1 168 ? -1.925 7.766 -8.052 1.00 84.75 168 SER A O 1
ATOM 1257 N N . PHE A 1 169 ? 0.043 7.734 -6.978 1.00 86.00 169 PHE A N 1
ATOM 1258 C CA . PHE A 1 169 ? 0.799 8.280 -8.106 1.00 86.00 169 PHE A CA 1
ATOM 1259 C C . PHE A 1 169 ? 1.148 7.211 -9.146 1.00 86.00 169 PHE A C 1
ATOM 1261 O O . PHE A 1 169 ? 1.089 7.494 -10.341 1.00 86.00 169 PHE A O 1
ATOM 1268 N N . SER A 1 170 ? 1.479 5.986 -8.729 1.00 86.19 170 SER A N 1
ATOM 1269 C CA . SER A 1 170 ? 1.883 4.924 -9.664 1.00 86.19 170 SER A CA 1
ATOM 1270 C C . SER A 1 170 ? 0.749 4.437 -10.563 1.00 86.19 170 SER A C 1
ATOM 1272 O O . SER A 1 170 ? 0.988 4.232 -11.752 1.00 86.19 170 SER A O 1
ATOM 1274 N N . VAL A 1 171 ? -0.490 4.380 -10.065 1.00 82.44 171 VAL A N 1
ATOM 1275 C CA . VAL A 1 171 ? -1.669 4.059 -10.897 1.00 82.44 171 VAL A CA 1
ATOM 1276 C C . VAL A 1 171 ? -1.975 5.120 -11.964 1.00 82.44 171 VAL A C 1
ATOM 1278 O O . VAL A 1 171 ? -2.707 4.843 -12.906 1.00 82.44 171 VAL A O 1
ATOM 1281 N N . LYS A 1 172 ? -1.419 6.334 -11.841 1.00 81.00 172 LYS A N 1
ATOM 1282 C CA . LYS A 1 172 ? -1.616 7.443 -12.796 1.00 81.00 172 LYS A CA 1
ATOM 1283 C C . LYS A 1 172 ? -0.514 7.542 -13.853 1.00 81.00 172 LYS A C 1
ATOM 1285 O O . LYS A 1 172 ? -0.659 8.323 -14.792 1.00 81.00 172 LYS A O 1
ATOM 1290 N N . LEU A 1 173 ? 0.594 6.813 -13.687 1.00 78.44 173 LEU A N 1
ATOM 1291 C CA . LEU A 1 173 ? 1.765 6.942 -14.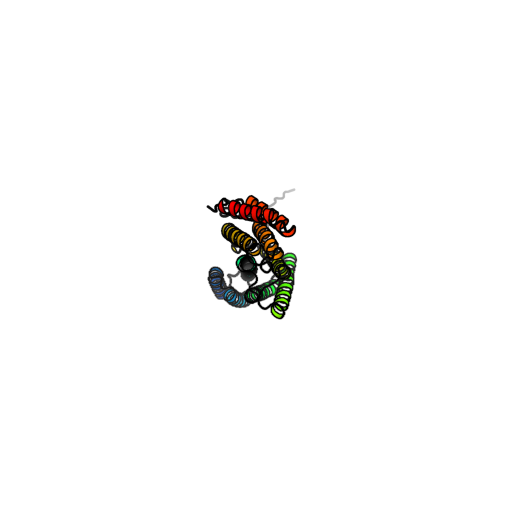557 1.00 78.44 173 LEU A CA 1
ATOM 1292 C C . LEU A 1 173 ? 1.508 6.421 -15.966 1.00 78.44 173 LEU A C 1
ATOM 1294 O O . LEU A 1 173 ? 1.844 7.089 -16.931 1.00 78.44 173 LEU A O 1
ATOM 1298 N N . ASP A 1 174 ? 0.877 5.268 -16.098 1.00 68.88 174 ASP A N 1
ATOM 1299 C CA . ASP A 1 174 ? 0.431 4.747 -17.383 1.00 68.88 174 ASP A CA 1
ATOM 1300 C C . ASP A 1 174 ? -1.008 4.270 -17.240 1.00 68.88 174 ASP A C 1
ATOM 1302 O O . ASP A 1 174 ? -1.534 4.228 -16.129 1.00 68.88 174 ASP A O 1
ATOM 1306 N N . SER A 1 175 ? -1.669 3.944 -18.353 1.00 57.66 175 SER A N 1
ATOM 1307 C CA . SER A 1 175 ? -3.017 3.362 -18.386 1.00 57.66 175 SER A CA 1
ATOM 1308 C C . SER A 1 175 ? -3.034 1.935 -17.830 1.00 57.66 175 SER A C 1
ATOM 1310 O O . SER A 1 175 ? -3.556 1.015 -18.456 1.00 57.66 175 SER A O 1
ATOM 1312 N N . LEU A 1 176 ? -2.427 1.756 -16.662 1.00 55.78 176 LEU A N 1
ATOM 1313 C CA . LEU A 1 176 ? -2.513 0.566 -15.861 1.00 55.78 176 LEU A CA 1
ATOM 1314 C C . LEU A 1 176 ? -3.972 0.389 -15.491 1.00 55.78 176 LEU A C 1
ATOM 1316 O O . LEU A 1 176 ? -4.594 1.254 -14.873 1.00 55.78 176 LEU A O 1
ATOM 1320 N N . SER A 1 177 ? -4.519 -0.742 -15.908 1.00 50.88 177 SER A N 1
ATOM 1321 C CA . SER A 1 177 ? -5.711 -1.257 -15.279 1.00 50.88 177 SER A CA 1
ATOM 1322 C C . SER A 1 177 ? -5.402 -1.466 -13.799 1.00 50.88 177 SER A C 1
ATOM 1324 O O . SER A 1 177 ? -4.296 -1.852 -13.408 1.00 50.88 177 SER A O 1
ATOM 1326 N N . GLU A 1 178 ? -6.400 -1.231 -12.961 1.00 56.94 178 GLU A N 1
ATOM 1327 C CA . GLU A 1 178 ? -6.375 -1.533 -11.530 1.00 56.94 178 GLU A CA 1
ATOM 1328 C C . GLU A 1 178 ? -6.097 -3.027 -11.228 1.00 56.94 178 GLU A C 1
ATOM 1330 O O . GLU A 1 178 ? -6.065 -3.411 -10.067 1.00 56.94 178 GLU A O 1
ATOM 1335 N N . GLU A 1 179 ? -5.828 -3.862 -12.243 1.00 61.75 179 GLU A N 1
ATOM 1336 C CA . GLU A 1 179 ? -5.441 -5.279 -12.177 1.00 61.75 179 GLU A CA 1
ATOM 1337 C C . GLU A 1 179 ? -4.249 -5.565 -11.252 1.00 61.75 179 GLU A C 1
ATOM 1339 O O . GLU A 1 179 ? -4.124 -6.674 -10.742 1.00 61.75 179 GLU A O 1
ATOM 1344 N N . ALA A 1 180 ? -3.352 -4.598 -11.032 1.00 65.69 180 ALA A N 1
ATOM 1345 C CA . ALA A 1 180 ? -2.236 -4.765 -10.095 1.00 65.69 180 ALA A CA 1
ATOM 1346 C C . ALA A 1 180 ? -2.646 -4.587 -8.619 1.00 65.69 180 ALA A C 1
ATOM 1348 O O . ALA A 1 180 ? -1.840 -4.855 -7.724 1.00 65.69 180 ALA A O 1
ATOM 1349 N N . LEU A 1 181 ? -3.862 -4.101 -8.354 1.00 73.75 181 LEU A N 1
ATOM 1350 C CA . LEU A 1 181 ? -4.392 -3.927 -7.010 1.00 73.75 181 LEU A CA 1
ATOM 1351 C C . LEU A 1 181 ? -5.191 -5.166 -6.579 1.00 73.75 181 LEU A C 1
ATOM 1353 O O . LEU A 1 181 ? -5.876 -5.770 -7.402 1.00 73.75 181 LEU A O 1
ATOM 1357 N N . PRO A 1 182 ? -5.188 -5.511 -5.277 1.00 75.00 182 PRO A N 1
ATOM 1358 C CA . PRO A 1 182 ? -6.090 -6.525 -4.747 1.00 75.00 182 PRO A CA 1
ATOM 1359 C C . PRO A 1 182 ? -7.542 -6.184 -5.082 1.00 75.00 182 PRO A C 1
ATOM 1361 O O . PRO A 1 182 ? -7.941 -5.011 -4.997 1.00 75.00 182 PRO A O 1
ATOM 1364 N N . GLY A 1 183 ? -8.328 -7.202 -5.428 1.00 76.31 183 GLY A N 1
ATOM 1365 C CA . GLY A 1 183 ? -9.742 -7.014 -5.724 1.00 76.31 183 GLY A CA 1
ATOM 1366 C C . GLY A 1 183 ? -10.547 -6.670 -4.481 1.00 76.31 183 GLY A C 1
ATOM 1367 O O . GLY A 1 183 ? -10.068 -6.812 -3.356 1.00 76.31 183 GLY A O 1
ATOM 1368 N N . LEU A 1 184 ? -11.780 -6.195 -4.669 1.00 77.94 184 LEU A N 1
ATOM 1369 C CA . LEU A 1 184 ? -12.608 -5.697 -3.568 1.00 77.94 184 LEU A CA 1
ATOM 1370 C C . LEU A 1 184 ? -12.739 -6.715 -2.423 1.00 77.94 184 LEU A C 1
ATOM 1372 O O . LEU A 1 184 ? -12.625 -6.343 -1.258 1.00 77.94 184 LEU A O 1
ATOM 1376 N N . CYS A 1 185 ? -12.882 -7.998 -2.747 1.00 79.06 185 CYS A N 1
ATOM 1377 C CA . CYS A 1 185 ? -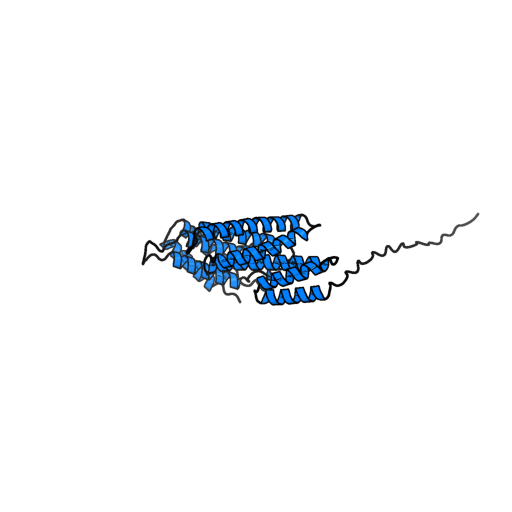12.997 -9.078 -1.768 1.00 79.06 185 CYS A CA 1
ATOM 1378 C C . CYS A 1 185 ? -11.744 -9.233 -0.902 1.00 79.06 185 CYS A C 1
ATOM 1380 O O . CYS A 1 185 ? -11.856 -9.350 0.317 1.00 79.06 185 CYS A O 1
ATOM 1382 N N . ASP A 1 186 ? -10.551 -9.141 -1.496 1.00 81.94 186 ASP A N 1
ATOM 1383 C CA . ASP A 1 186 ? -9.291 -9.165 -0.747 1.00 81.94 186 ASP A CA 1
ATOM 1384 C C . ASP A 1 186 ? -9.197 -7.962 0.199 1.00 81.94 186 ASP A C 1
ATOM 1386 O O . ASP A 1 186 ? -8.734 -8.073 1.337 1.00 81.94 186 ASP A O 1
ATOM 1390 N N . ARG A 1 187 ? -9.683 -6.795 -0.241 1.00 85.44 187 ARG A N 1
ATOM 1391 C CA . ARG A 1 187 ? -9.705 -5.581 0.587 1.00 85.44 187 ARG A CA 1
ATOM 1392 C C . ARG A 1 187 ? -10.720 -5.668 1.718 1.00 85.44 187 ARG A C 1
ATOM 1394 O O . ARG A 1 187 ? -10.417 -5.210 2.817 1.00 85.44 187 ARG A O 1
ATOM 1401 N N . LEU A 1 188 ? -11.889 -6.260 1.482 1.00 85.44 188 LEU A N 1
ATOM 1402 C CA . LEU A 1 188 ? -12.887 -6.529 2.519 1.00 85.44 188 LEU A CA 1
ATOM 1403 C C . LEU A 1 188 ? -12.351 -7.541 3.540 1.00 85.44 188 LEU A C 1
ATOM 1405 O O . LEU A 1 188 ? -12.455 -7.303 4.742 1.00 85.44 188 LEU A O 1
ATOM 1409 N N . ALA A 1 189 ? -11.684 -8.609 3.095 1.00 85.38 189 ALA A N 1
ATOM 1410 C CA . ALA A 1 189 ? -11.016 -9.562 3.983 1.00 85.38 189 ALA A CA 1
ATOM 1411 C C . ALA A 1 189 ? -9.917 -8.891 4.830 1.00 85.38 189 ALA A C 1
ATOM 1413 O O . ALA A 1 189 ? -9.776 -9.152 6.033 1.00 85.38 189 ALA A O 1
ATOM 1414 N N . LEU A 1 190 ? -9.164 -7.964 4.235 1.00 87.31 190 LEU A N 1
ATOM 1415 C CA . LEU A 1 190 ? -8.192 -7.157 4.961 1.00 87.31 190 LEU A CA 1
ATOM 1416 C C . LEU A 1 190 ? -8.862 -6.210 5.965 1.00 87.31 190 LEU A C 1
ATOM 1418 O O . LEU A 1 190 ? -8.402 -6.113 7.100 1.00 87.31 190 LEU A O 1
ATOM 1422 N N . ALA A 1 191 ? -9.960 -5.552 5.588 1.00 88.94 191 ALA A N 1
ATOM 1423 C CA . ALA A 1 191 ? -10.731 -4.690 6.480 1.00 88.94 191 ALA A CA 1
ATOM 1424 C C . ALA A 1 191 ? -11.315 -5.469 7.668 1.00 88.94 191 ALA A C 1
ATOM 1426 O O . ALA A 1 191 ? -11.274 -4.986 8.799 1.00 88.94 191 ALA A O 1
ATOM 1427 N N . HIS A 1 192 ? -11.766 -6.703 7.436 1.00 88.12 192 HIS A N 1
ATOM 1428 C CA . HIS A 1 192 ? -12.165 -7.626 8.493 1.00 88.12 192 HIS A CA 1
ATOM 1429 C C . HIS A 1 192 ? -11.005 -7.954 9.433 1.00 88.12 192 HIS A C 1
ATOM 1431 O O . HIS A 1 192 ? -11.144 -7.850 10.653 1.00 88.12 192 HIS A O 1
ATOM 1437 N N . THR A 1 193 ? -9.828 -8.271 8.888 1.00 89.56 193 THR A N 1
ATOM 1438 C CA . THR A 1 193 ? -8.636 -8.496 9.718 1.00 89.56 193 THR A CA 1
ATOM 1439 C C . THR A 1 193 ? -8.283 -7.244 10.533 1.00 89.56 193 THR A C 1
ATOM 1441 O O . THR A 1 193 ? -8.015 -7.340 11.728 1.00 89.56 193 THR A O 1
ATOM 1444 N N . ALA A 1 194 ? -8.333 -6.058 9.926 1.00 89.88 194 ALA A N 1
ATOM 1445 C CA . ALA A 1 194 ? -8.039 -4.795 10.595 1.00 89.88 194 ALA A CA 1
ATOM 1446 C C . ALA A 1 194 ? -9.028 -4.493 11.737 1.00 89.88 194 ALA A C 1
ATOM 1448 O O . ALA A 1 194 ? -8.602 -4.082 12.818 1.00 89.88 194 ALA A O 1
ATOM 1449 N N . ALA A 1 195 ? -10.326 -4.744 11.535 1.00 89.75 195 ALA A N 1
ATOM 1450 C CA . ALA A 1 195 ? -11.348 -4.611 12.575 1.00 89.75 195 ALA A CA 1
ATOM 1451 C C . ALA A 1 195 ? -11.101 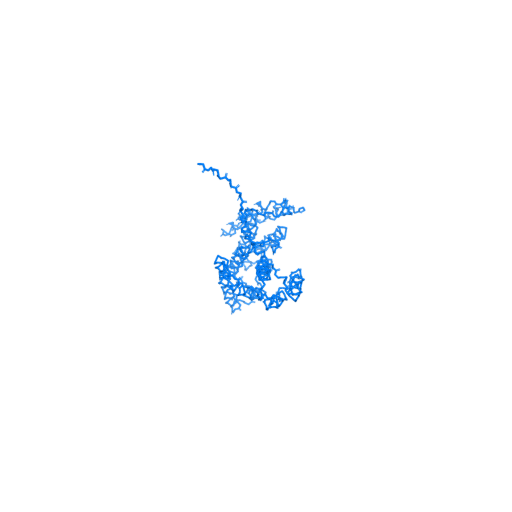-5.583 13.742 1.00 89.75 195 ALA A C 1
ATOM 1453 O O . ALA A 1 195 ? -11.105 -5.165 14.903 1.00 89.75 195 ALA A O 1
ATOM 1454 N N . SER A 1 196 ? -10.775 -6.844 13.440 1.00 88.75 196 SER A N 1
ATOM 1455 C CA . SER A 1 196 ? -10.409 -7.838 14.454 1.00 88.75 196 SER A CA 1
ATOM 1456 C C . SER A 1 196 ? -9.143 -7.427 15.223 1.00 88.75 196 SER A C 1
ATOM 1458 O O . SER A 1 196 ? -9.119 -7.498 16.453 1.00 88.75 196 SER A O 1
ATOM 1460 N N . ASN A 1 197 ? -8.108 -6.939 14.532 1.00 88.75 197 ASN A N 1
ATOM 1461 C CA . ASN A 1 197 ? -6.872 -6.435 15.141 1.00 88.75 197 ASN A CA 1
ATOM 1462 C C . ASN A 1 197 ? -7.134 -5.216 16.044 1.00 88.75 197 ASN A C 1
ATOM 1464 O O . ASN A 1 197 ? -6.511 -5.071 17.105 1.00 88.75 197 ASN A O 1
ATOM 1468 N N . ALA A 1 198 ? -8.071 -4.348 15.655 1.00 89.25 198 ALA A N 1
ATOM 1469 C CA . ALA A 1 198 ? -8.517 -3.221 16.464 1.00 89.25 198 ALA A CA 1
ATOM 1470 C C . ALA A 1 198 ? -9.251 -3.680 17.735 1.00 89.25 198 ALA A C 1
ATOM 1472 O O . ALA A 1 198 ? -8.962 -3.163 18.817 1.00 89.25 198 ALA A O 1
ATOM 1473 N N . ASP A 1 199 ? -10.134 -4.684 17.655 1.00 88.50 199 ASP A N 1
ATOM 1474 C CA . ASP A 1 199 ? -10.813 -5.224 18.842 1.00 88.50 199 ASP A CA 1
ATOM 1475 C C . ASP A 1 199 ? -9.842 -5.923 19.807 1.00 88.50 199 ASP A C 1
ATOM 1477 O O . ASP A 1 199 ? -9.918 -5.715 21.025 1.00 88.50 199 ASP A O 1
ATOM 1481 N N . CYS A 1 200 ? -8.873 -6.680 19.278 1.00 86.06 200 CYS A N 1
ATOM 1482 C CA . CYS A 1 200 ? -7.794 -7.274 20.071 1.00 86.06 200 CYS A CA 1
ATOM 1483 C C . CYS A 1 200 ? -6.980 -6.199 20.809 1.00 86.06 200 CYS A C 1
ATOM 1485 O O . CYS A 1 200 ? -6.676 -6.350 21.995 1.00 86.06 200 CYS A O 1
ATOM 1487 N N . SER A 1 201 ? -6.697 -5.078 20.139 1.00 85.19 201 SER A N 1
ATOM 1488 C CA . SER A 1 201 ? -5.991 -3.926 20.718 1.00 85.19 201 SER A CA 1
ATOM 1489 C C . SER A 1 201 ? -6.816 -3.193 21.796 1.00 85.19 201 SER A C 1
ATOM 1491 O O . SER A 1 201 ? -6.269 -2.400 22.562 1.00 85.19 201 SER A O 1
ATOM 1493 N N . LEU A 1 202 ? -8.121 -3.475 21.919 1.00 81.88 202 LEU A N 1
ATOM 1494 C CA . LEU A 1 202 ? -9.018 -2.946 22.956 1.00 81.88 202 LEU A CA 1
ATOM 1495 C C . LEU A 1 202 ? -9.260 -3.888 24.151 1.00 81.88 202 LEU A C 1
ATOM 1497 O O . LEU A 1 202 ? -10.116 -3.594 24.988 1.00 81.88 202 LEU A O 1
ATOM 1501 N N . MET A 1 203 ? -8.553 -5.015 24.275 1.00 74.25 203 MET A N 1
ATOM 1502 C CA . MET A 1 203 ? -8.796 -5.982 25.357 1.00 74.25 203 MET A CA 1
ATOM 1503 C C . MET A 1 203 ? -8.733 -5.356 26.768 1.00 74.25 203 MET A C 1
ATOM 1505 O O . MET A 1 203 ? -7.676 -4.980 27.271 1.00 74.25 203 MET A O 1
ATOM 1509 N N . TRP A 1 204 ? -9.898 -5.279 27.427 1.00 59.28 204 TRP A N 1
ATOM 1510 C CA . TRP A 1 204 ? -10.121 -4.459 28.630 1.00 59.28 204 TRP A CA 1
ATOM 1511 C C . TRP A 1 204 ? -10.066 -5.221 29.963 1.00 59.28 204 TRP A C 1
ATOM 1513 O O . TRP A 1 204 ? -10.119 -4.600 31.019 1.00 59.28 204 TRP A O 1
ATOM 1523 N N . PHE A 1 205 ? -9.941 -6.552 29.954 1.00 50.66 205 PHE A N 1
ATOM 1524 C CA . PHE A 1 205 ? -10.179 -7.347 31.168 1.00 50.66 205 PHE A CA 1
ATOM 1525 C C . PHE A 1 205 ? -8.953 -7.941 31.861 1.00 50.66 205 PHE A C 1
ATOM 1527 O O . PHE A 1 205 ? -9.075 -8.295 33.028 1.00 50.66 205 PHE A O 1
ATOM 1534 N N . ILE A 1 206 ? -7.785 -8.034 31.215 1.00 48.69 206 ILE A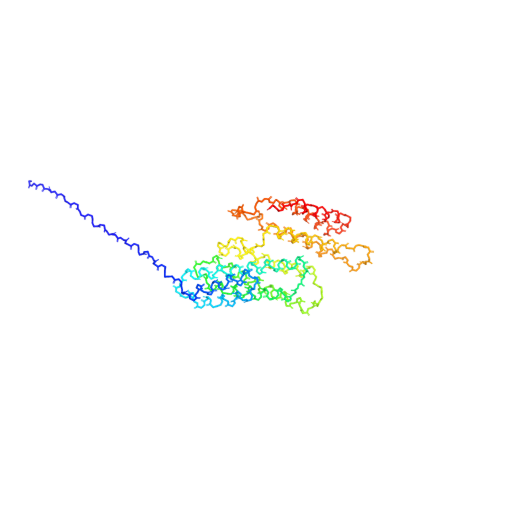 N 1
ATOM 1535 C CA . ILE A 1 206 ? -6.663 -8.783 31.817 1.00 48.69 206 ILE A CA 1
ATOM 1536 C C . ILE A 1 206 ? -5.479 -7.882 32.187 1.00 48.69 206 ILE A C 1
ATOM 1538 O O . ILE A 1 206 ? -4.924 -8.043 33.269 1.00 48.69 206 ILE A O 1
ATOM 1542 N N . PHE A 1 207 ? -5.123 -6.862 31.396 1.00 52.00 207 PHE A N 1
ATOM 1543 C CA . PHE A 1 207 ? -4.072 -5.925 31.806 1.00 52.00 207 PHE A CA 1
ATOM 1544 C C . PHE A 1 207 ? -4.290 -4.523 31.233 1.00 52.00 207 PHE A C 1
ATOM 1546 O O . PHE A 1 207 ? -4.351 -4.344 30.020 1.00 52.00 207 PHE A O 1
ATOM 1553 N N . LYS A 1 208 ? -4.245 -3.496 32.096 1.00 52.06 208 LYS A N 1
ATOM 1554 C CA . LYS A 1 208 ? -4.128 -2.074 31.698 1.00 52.06 208 LYS A CA 1
ATOM 1555 C C . LYS A 1 208 ? -2.943 -1.789 30.753 1.00 52.06 208 LYS A C 1
ATOM 1557 O O . LYS A 1 208 ? -2.875 -0.705 30.192 1.00 52.06 208 LYS A O 1
ATOM 1562 N N . ARG A 1 209 ? -2.011 -2.738 30.598 1.00 55.03 209 ARG A N 1
ATOM 1563 C CA . ARG A 1 209 ? -0.827 -2.651 29.733 1.00 55.03 209 ARG A CA 1
ATOM 1564 C C . ARG A 1 209 ? -1.066 -3.045 28.270 1.00 55.03 209 ARG A C 1
ATOM 1566 O O . ARG A 1 209 ? -0.199 -2.749 27.462 1.00 55.03 209 ARG A O 1
ATOM 1573 N N . PHE A 1 210 ? -2.177 -3.709 27.932 1.00 60.09 210 PHE A N 1
ATOM 1574 C CA . PHE A 1 210 ? -2.388 -4.250 26.577 1.00 60.09 210 PHE A CA 1
ATOM 1575 C C . PHE A 1 210 ? -3.284 -3.401 25.674 1.00 60.09 210 PHE A C 1
ATOM 1577 O O . PHE A 1 210 ? -3.337 -3.664 24.478 1.00 60.09 210 PHE A O 1
ATOM 1584 N N . SER A 1 211 ? -3.983 -2.398 26.212 1.00 72.50 211 SER A N 1
ATOM 1585 C CA . SER A 1 211 ? -4.868 -1.578 25.387 1.00 72.50 211 SER A CA 1
ATOM 1586 C C . SER A 1 211 ? -4.079 -0.507 24.635 1.00 72.50 211 SER A C 1
ATOM 1588 O O . SER A 1 211 ? -3.491 0.376 25.259 1.00 72.50 211 SER A O 1
ATOM 1590 N N . ASP A 1 212 ? -4.113 -0.576 23.307 1.00 86.31 212 ASP A N 1
ATOM 1591 C CA . ASP A 1 212 ? -3.478 0.377 22.397 1.00 86.31 212 ASP A CA 1
ATOM 1592 C C . ASP A 1 212 ? -4.548 1.013 21.497 1.00 86.31 212 ASP A C 1
ATOM 1594 O O . ASP A 1 212 ? -4.868 0.540 20.404 1.00 86.31 212 ASP A O 1
ATOM 1598 N N . TRP A 1 213 ? -5.160 2.074 22.023 1.00 90.12 213 TRP A N 1
ATOM 1599 C CA . TRP A 1 213 ? -6.240 2.812 21.364 1.00 90.12 213 TRP A CA 1
ATOM 1600 C C . TRP A 1 213 ? -5.810 3.424 20.040 1.00 90.12 213 TRP A C 1
ATOM 1602 O O . TRP A 1 213 ? -6.595 3.438 19.095 1.00 90.12 213 TRP A O 1
ATOM 1612 N N . ASP A 1 214 ? -4.575 3.916 19.985 1.00 90.31 214 ASP A N 1
ATOM 1613 C CA . ASP A 1 214 ? -4.065 4.638 18.829 1.00 90.31 214 ASP A CA 1
ATOM 1614 C C . ASP A 1 214 ? -3.822 3.655 17.671 1.00 90.31 214 ASP A C 1
ATOM 1616 O O . ASP A 1 214 ? -4.141 3.962 16.526 1.00 90.31 214 ASP A O 1
ATOM 1620 N N . LYS A 1 215 ? -3.371 2.421 17.950 1.00 89.00 215 LYS A N 1
ATOM 1621 C CA . LYS A 1 215 ? -3.314 1.360 16.926 1.00 89.00 215 LYS A CA 1
ATOM 1622 C C . LYS A 1 215 ? -4.688 0.891 16.464 1.00 89.00 215 LYS A C 1
ATOM 1624 O O . LYS A 1 215 ? -4.884 0.671 15.273 1.00 89.00 215 LYS A O 1
ATOM 1629 N N . ALA A 1 216 ? -5.631 0.721 17.389 1.00 91.25 216 ALA A N 1
ATOM 1630 C CA . ALA A 1 216 ? -6.987 0.318 17.032 1.00 91.25 216 ALA A CA 1
ATOM 1631 C C . ALA A 1 216 ? -7.654 1.357 16.113 1.00 91.25 216 ALA A C 1
ATOM 1633 O O . ALA A 1 216 ? -8.271 0.991 15.111 1.00 91.25 216 ALA A O 1
ATOM 1634 N N . GLU A 1 217 ? -7.506 2.647 16.438 1.00 94.50 217 GLU A N 1
ATOM 1635 C CA . GLU A 1 217 ? -7.967 3.758 15.598 1.00 94.50 217 GLU A CA 1
ATOM 1636 C C . GLU A 1 217 ? -7.302 3.720 14.221 1.00 94.50 217 GLU A C 1
ATOM 1638 O O . GLU A 1 217 ? -8.005 3.753 13.207 1.00 94.50 217 GLU A O 1
ATOM 1643 N N . LEU A 1 218 ? -5.975 3.560 14.191 1.00 92.75 218 LEU A N 1
ATOM 1644 C CA . LEU A 1 218 ? -5.186 3.494 12.968 1.00 92.75 218 LEU A CA 1
ATOM 1645 C C . LEU A 1 218 ? -5.676 2.392 12.023 1.00 92.75 218 LEU A C 1
ATOM 1647 O O . LEU A 1 218 ? -5.899 2.663 10.844 1.00 92.75 218 LEU A O 1
ATOM 1651 N N . TYR A 1 219 ? -5.874 1.168 12.527 1.00 92.56 219 TYR A N 1
ATOM 1652 C CA . TYR A 1 219 ? -6.354 0.048 11.714 1.00 92.56 219 TYR A CA 1
ATOM 1653 C C . TYR A 1 219 ? -7.714 0.343 11.082 1.00 92.56 219 TYR A C 1
ATOM 1655 O O . TYR A 1 219 ? -7.884 0.134 9.881 1.00 92.56 219 TYR A O 1
ATOM 1663 N N . CYS A 1 220 ? -8.660 0.890 11.853 1.00 93.31 220 CYS A N 1
ATOM 1664 C CA . CYS A 1 220 ? -9.993 1.218 11.347 1.00 93.31 220 CYS A CA 1
ATOM 1665 C C . CYS A 1 220 ? -9.936 2.303 10.267 1.00 93.31 220 CYS A C 1
ATOM 1667 O O . CYS A 1 220 ? -10.494 2.137 9.181 1.00 93.31 220 CYS A O 1
ATOM 1669 N N . ARG A 1 221 ? -9.226 3.402 10.543 1.00 94.38 221 ARG A N 1
ATOM 1670 C CA . ARG A 1 221 ? -9.110 4.535 9.619 1.00 94.38 221 ARG A CA 1
ATOM 1671 C C . ARG A 1 221 ? -8.415 4.141 8.316 1.00 94.38 221 ARG A C 1
ATOM 1673 O O . ARG A 1 221 ? -8.870 4.514 7.238 1.00 94.38 221 ARG A O 1
ATOM 1680 N N . ARG A 1 222 ? -7.323 3.380 8.398 1.00 92.75 222 ARG A N 1
ATOM 1681 C CA . ARG A 1 222 ? -6.533 2.980 7.225 1.00 92.75 222 ARG A CA 1
ATOM 1682 C C . ARG A 1 222 ? -7.215 1.889 6.404 1.00 92.75 222 ARG A C 1
ATOM 1684 O O . ARG A 1 222 ? -7.127 1.936 5.182 1.00 92.75 222 ARG A O 1
ATOM 1691 N N . ALA A 1 223 ? -7.958 0.976 7.033 1.00 91.38 223 ALA A N 1
ATOM 1692 C CA . ALA A 1 223 ? -8.818 0.037 6.314 1.00 91.38 223 ALA A CA 1
ATOM 1693 C C . ALA A 1 223 ? -9.941 0.760 5.548 1.00 91.38 223 ALA A C 1
ATOM 1695 O O . ALA A 1 223 ? -10.176 0.456 4.380 1.00 91.38 223 ALA A O 1
ATOM 1696 N N . ALA A 1 224 ? -10.579 1.766 6.157 1.00 90.94 224 ALA A N 1
ATOM 1697 C CA . ALA A 1 224 ? -11.571 2.591 5.467 1.00 90.94 224 ALA A CA 1
ATOM 1698 C C . ALA A 1 224 ? -10.960 3.333 4.264 1.00 90.94 224 ALA A C 1
ATOM 1700 O O . ALA A 1 224 ? -11.530 3.314 3.175 1.00 90.94 224 ALA A O 1
ATOM 1701 N N . GLN A 1 225 ? -9.771 3.926 4.427 1.00 88.69 225 GLN A N 1
ATOM 1702 C CA . GLN A 1 225 ? -9.042 4.573 3.328 1.00 88.69 225 GLN A CA 1
ATOM 1703 C C . GLN A 1 225 ? -8.694 3.587 2.196 1.00 88.69 225 GLN A C 1
ATOM 1705 O O . GLN A 1 225 ? -8.842 3.925 1.023 1.00 88.69 225 GLN A O 1
ATOM 1710 N N . TRP A 1 226 ? -8.272 2.363 2.533 1.00 87.25 226 TRP A N 1
ATOM 1711 C CA . TRP A 1 226 ? -7.953 1.309 1.561 1.00 87.25 226 TRP A CA 1
ATOM 1712 C C . TRP A 1 226 ? -9.158 0.898 0.704 1.00 87.25 226 TRP A C 1
ATOM 1714 O O . TRP A 1 226 ? -9.026 0.686 -0.504 1.00 87.25 226 TRP A O 1
ATOM 1724 N N . LEU A 1 227 ? -10.343 0.836 1.317 1.00 85.62 227 LEU A N 1
ATOM 1725 C CA . LEU A 1 227 ? -11.601 0.571 0.618 1.00 85.62 227 LEU A CA 1
ATOM 1726 C C . LEU A 1 227 ? -12.022 1.756 -0.271 1.00 85.62 227 LEU A C 1
ATOM 1728 O O . LEU A 1 227 ? -12.436 1.546 -1.408 1.00 85.62 227 LEU A O 1
ATOM 1732 N N . LYS A 1 228 ? -11.855 3.001 0.200 1.00 81.69 228 LYS A N 1
ATOM 1733 C CA . LYS A 1 228 ? -12.207 4.219 -0.556 1.00 81.69 228 LYS A CA 1
ATOM 1734 C C . LYS A 1 228 ? -11.375 4.443 -1.814 1.00 81.69 228 LYS A C 1
ATOM 1736 O O . LYS A 1 228 ? -11.905 4.969 -2.787 1.00 81.69 228 LYS A O 1
ATOM 1741 N N . HIS A 1 229 ? -10.108 4.025 -1.824 1.00 68.38 229 HIS A N 1
ATOM 1742 C CA . HIS A 1 229 ? -9.190 4.286 -2.940 1.00 68.38 229 HIS A CA 1
ATOM 1743 C C . HIS A 1 229 ? -9.652 3.674 -4.290 1.00 68.38 229 HIS A C 1
ATOM 1745 O O . HIS A 1 229 ? -9.108 4.038 -5.326 1.00 68.38 229 HIS A O 1
ATOM 1751 N N . ASN A 1 230 ? -10.670 2.800 -4.305 1.00 56.59 230 ASN A N 1
ATOM 1752 C CA . ASN A 1 230 ? -11.359 2.369 -5.536 1.00 56.59 230 ASN A CA 1
ATOM 1753 C C . ASN A 1 230 ? -12.713 3.055 -5.782 1.00 56.59 230 ASN A C 1
ATOM 1755 O O . ASN A 1 230 ? -13.123 3.189 -6.927 1.00 56.59 230 ASN A O 1
ATOM 1759 N N . VAL A 1 231 ? -13.410 3.506 -4.736 1.00 48.78 231 VAL A N 1
ATOM 1760 C CA . VAL A 1 231 ? -14.724 4.168 -4.864 1.00 48.78 231 VAL A CA 1
ATOM 1761 C C . VAL A 1 231 ? -14.581 5.575 -5.460 1.00 48.78 231 VAL A C 1
ATOM 1763 O O . VAL A 1 231 ? -15.484 6.077 -6.122 1.00 48.78 231 VAL A O 1
ATOM 1766 N N . GLU A 1 232 ? -13.436 6.221 -5.238 1.00 47.00 232 GLU A N 1
ATOM 1767 C CA . GLU A 1 232 ? -13.200 7.616 -5.624 1.00 47.00 232 GLU A CA 1
ATOM 1768 C C . GLU A 1 232 ? -12.563 7.795 -7.016 1.00 47.00 232 GLU A C 1
ATOM 1770 O O . GLU A 1 232 ? -12.354 8.935 -7.425 1.00 47.00 232 GLU A O 1
ATOM 1775 N N . SER A 1 233 ? -12.285 6.718 -7.765 1.00 38.69 233 SER A N 1
ATOM 1776 C CA . SER A 1 233 ? -11.799 6.783 -9.156 1.00 38.69 233 SER A CA 1
ATOM 1777 C C . SER A 1 233 ? -12.979 6.728 -10.140 1.00 38.69 233 SER A C 1
ATOM 1779 O O . SER A 1 233 ? -13.478 5.643 -10.442 1.00 38.69 233 SER A O 1
ATOM 1781 N N . PRO A 1 234 ? -13.455 7.857 -10.701 1.00 31.55 234 PRO A N 1
ATOM 1782 C CA . PRO A 1 234 ? -14.554 7.835 -11.651 1.00 31.55 234 PRO A CA 1
ATOM 1783 C C . PRO A 1 234 ? -14.006 7.418 -13.021 1.00 31.55 234 PRO A C 1
ATOM 1785 O O . PRO A 1 234 ? -13.189 8.132 -13.602 1.00 31.55 234 PRO A O 1
ATOM 1788 N N . GLY A 1 235 ? -14.491 6.304 -13.576 1.00 36.25 235 GLY A N 1
ATOM 1789 C CA . GLY A 1 235 ? -14.499 6.126 -15.034 1.00 36.25 235 GLY A CA 1
ATOM 1790 C C . GLY A 1 235 ? -13.990 4.814 -15.624 1.00 36.25 235 GLY A C 1
ATOM 1791 O O . GLY A 1 235 ? -14.165 4.636 -16.826 1.00 36.25 235 GLY A O 1
ATOM 1792 N N . LYS A 1 236 ? -13.428 3.879 -14.852 1.00 39.38 236 LYS A N 1
ATOM 1793 C CA . LYS A 1 236 ? -13.196 2.496 -15.315 1.00 39.38 236 LYS A CA 1
ATOM 1794 C C . LYS A 1 236 ? -13.302 1.522 -14.148 1.00 39.38 236 LYS A C 1
ATOM 1796 O O . LYS A 1 236 ? -12.309 0.959 -13.710 1.00 39.38 236 LYS A O 1
ATOM 1801 N N . VAL A 1 237 ? -14.526 1.334 -13.668 1.00 39.50 237 VAL A N 1
ATOM 1802 C CA . VAL A 1 237 ? -14.849 0.138 -12.894 1.00 39.50 237 VAL A CA 1
ATOM 1803 C C . VAL A 1 237 ? -14.720 -1.026 -13.867 1.00 39.50 237 VAL A C 1
ATOM 1805 O O . VAL A 1 237 ? -15.385 -1.035 -14.907 1.00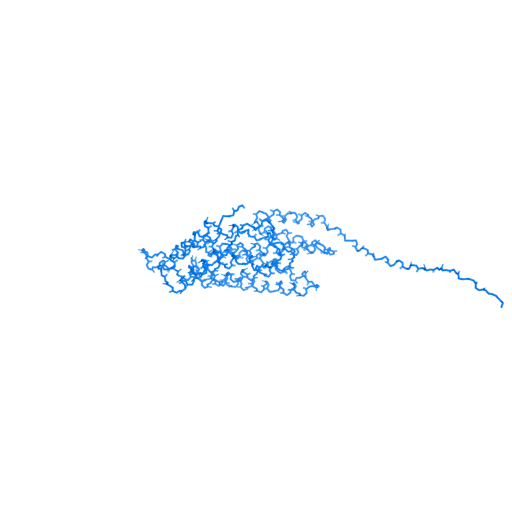 39.50 237 VAL A O 1
ATOM 1808 N N . ASP A 1 238 ? -13.802 -1.952 -13.608 1.00 39.84 238 ASP A N 1
ATOM 1809 C CA . ASP A 1 238 ? -13.815 -3.210 -14.341 1.00 39.84 238 ASP A CA 1
ATOM 1810 C C . ASP A 1 238 ? -15.188 -3.862 -14.073 1.00 39.84 238 ASP A C 1
ATOM 1812 O O . ASP A 1 238 ? -15.551 -4.062 -12.913 1.00 39.84 238 ASP A O 1
ATOM 1816 N N . PRO A 1 239 ? -15.988 -4.156 -15.113 1.00 40.62 239 PRO A N 1
ATOM 1817 C CA . PRO A 1 239 ? -17.350 -4.670 -14.969 1.00 40.62 239 PRO A CA 1
ATOM 1818 C C . PRO A 1 239 ? -17.434 -6.038 -14.268 1.00 40.62 239 PRO A C 1
ATOM 1820 O O . PRO A 1 239 ? -18.534 -6.531 -14.044 1.00 40.62 239 PRO A O 1
ATOM 1823 N N . ARG A 1 240 ? -16.300 -6.664 -13.922 1.00 44.72 240 ARG A N 1
ATOM 1824 C CA . ARG A 1 240 ? -16.221 -7.863 -13.072 1.00 44.72 240 ARG A CA 1
ATOM 1825 C C . ARG A 1 240 ? -16.085 -7.561 -11.574 1.00 44.72 240 ARG A C 1
ATOM 1827 O O . ARG A 1 240 ? -16.095 -8.497 -10.784 1.00 44.72 240 ARG A O 1
ATOM 1834 N N . PHE A 1 241 ? -15.912 -6.299 -11.179 1.00 47.56 241 PHE A N 1
ATOM 1835 C CA . PHE A 1 241 ? -15.634 -5.891 -9.794 1.00 47.56 241 PHE A CA 1
ATOM 1836 C C . PHE A 1 241 ? -16.855 -5.313 -9.059 1.00 47.56 241 PHE A C 1
ATOM 1838 O O . PHE A 1 241 ? -16.730 -4.930 -7.897 1.00 47.56 241 PHE A O 1
ATOM 1845 N N . ASP A 1 242 ? -18.022 -5.261 -9.708 1.00 47.31 242 ASP A N 1
ATOM 1846 C CA . ASP A 1 242 ? -19.142 -4.399 -9.312 1.00 47.31 242 ASP A CA 1
ATOM 1847 C C . ASP A 1 242 ? -20.409 -5.177 -8.905 1.00 47.31 242 ASP A C 1
ATOM 1849 O O . ASP A 1 242 ? -21.485 -4.995 -9.470 1.00 47.31 242 ASP A O 1
ATOM 1853 N N . GLU A 1 243 ? -20.303 -6.044 -7.893 1.00 53.19 243 GLU A N 1
ATOM 1854 C CA . GLU A 1 243 ? -21.495 -6.578 -7.201 1.00 53.19 243 GLU A CA 1
ATOM 1855 C C . GLU A 1 243 ? -21.544 -6.244 -5.699 1.00 53.19 243 GLU A C 1
ATOM 1857 O O . GLU A 1 243 ? -22.544 -6.523 -5.040 1.00 53.19 243 GLU A O 1
ATOM 1862 N N . CYS A 1 244 ? -20.513 -5.599 -5.137 1.00 62.25 244 CYS A N 1
ATOM 1863 C CA . CYS A 1 244 ? -20.417 -5.379 -3.692 1.00 62.25 244 CYS A CA 1
ATOM 1864 C C . CYS A 1 244 ? -20.242 -3.895 -3.325 1.00 62.25 244 CYS A C 1
ATOM 1866 O O . CYS A 1 244 ? -19.199 -3.297 -3.577 1.00 62.25 244 CYS A O 1
ATOM 1868 N N . ASP A 1 245 ? -21.244 -3.294 -2.675 1.00 73.75 245 ASP A N 1
ATOM 1869 C CA . ASP A 1 245 ? -21.139 -1.938 -2.121 1.00 73.75 245 ASP A CA 1
ATOM 1870 C C . ASP A 1 245 ? -20.390 -1.958 -0.776 1.00 73.75 245 ASP A C 1
ATOM 1872 O O . ASP A 1 245 ? -20.908 -2.431 0.236 1.00 73.75 245 ASP A O 1
ATOM 1876 N N . ALA A 1 246 ? -19.171 -1.409 -0.740 1.00 82.44 246 ALA A N 1
ATOM 1877 C CA . ALA A 1 246 ? -18.374 -1.297 0.486 1.00 82.44 246 ALA A CA 1
ATOM 1878 C C . ALA A 1 246 ? -18.743 -0.086 1.369 1.00 82.44 246 ALA A C 1
ATOM 1880 O O . ALA A 1 246 ? -18.204 0.057 2.473 1.00 82.44 246 ALA A O 1
ATOM 1881 N N . THR A 1 247 ? -19.654 0.790 0.930 1.00 85.50 247 THR A N 1
ATOM 1882 C CA . THR A 1 247 ? -20.063 2.007 1.657 1.00 85.50 247 THR A CA 1
ATOM 1883 C C . THR A 1 247 ? -20.518 1.740 3.100 1.00 85.50 247 THR A C 1
ATOM 1885 O O . THR A 1 247 ? -20.109 2.496 3.998 1.00 85.50 247 THR A O 1
ATOM 1888 N N . PRO A 1 248 ? -21.303 0.680 3.397 1.00 87.44 248 PRO A N 1
ATOM 1889 C CA . PRO A 1 248 ? -21.704 0.364 4.767 1.00 87.44 248 PRO A CA 1
ATOM 1890 C C . PRO A 1 248 ? -20.508 0.032 5.668 1.00 87.44 248 PRO A C 1
ATOM 1892 O O . PRO A 1 248 ? -20.429 0.521 6.799 1.00 87.44 248 PRO A O 1
ATOM 1895 N N . VAL A 1 249 ? -19.545 -0.739 5.149 1.00 88.75 249 VAL A N 1
ATOM 1896 C CA . VAL A 1 249 ? -18.320 -1.130 5.864 1.00 88.75 249 VAL A CA 1
ATOM 1897 C C . VAL A 1 249 ? -17.444 0.089 6.134 1.00 88.75 249 VAL A C 1
ATOM 1899 O O . VAL A 1 249 ? -17.027 0.308 7.271 1.00 88.75 249 VAL A O 1
ATOM 1902 N N . VAL A 1 250 ? -17.217 0.924 5.116 1.00 90.75 250 VAL A N 1
ATOM 1903 C CA . VAL A 1 250 ? -16.453 2.174 5.240 1.00 90.75 250 VAL A CA 1
ATOM 1904 C C . VAL A 1 250 ? -17.055 3.062 6.328 1.00 90.75 250 VAL A C 1
ATOM 1906 O O . VAL A 1 250 ? -16.357 3.462 7.260 1.00 90.75 250 VAL A O 1
ATOM 1909 N N . THR A 1 251 ? -18.368 3.294 6.273 1.00 91.12 251 THR A N 1
ATOM 1910 C CA . THR A 1 251 ? -19.079 4.123 7.257 1.00 91.12 251 THR A CA 1
ATOM 1911 C C . THR A 1 251 ? -18.948 3.557 8.675 1.00 91.12 251 THR A C 1
ATOM 1913 O O . THR A 1 251 ? -18.768 4.304 9.641 1.00 91.12 251 THR A O 1
ATOM 1916 N N . ALA A 1 252 ? -19.040 2.234 8.834 1.00 91.94 252 ALA A N 1
ATOM 1917 C CA . ALA A 1 252 ? -18.907 1.587 10.134 1.00 91.94 252 ALA A CA 1
ATOM 1918 C C . ALA A 1 252 ? -17.486 1.725 10.710 1.00 91.94 252 ALA A C 1
ATOM 1920 O O . ALA A 1 252 ? -17.339 2.067 11.889 1.00 91.94 252 ALA A O 1
ATOM 1921 N N . LEU A 1 253 ? -16.455 1.528 9.882 1.00 93.75 253 LEU A N 1
ATOM 1922 C CA . LEU A 1 253 ? -15.049 1.674 10.268 1.00 93.75 253 LEU A CA 1
ATOM 1923 C C . LEU A 1 253 ? -14.702 3.113 10.666 1.00 93.75 253 LEU A C 1
ATOM 1925 O O . LEU A 1 253 ? -14.044 3.319 11.685 1.00 93.75 253 LEU A O 1
ATOM 1929 N N . GLU A 1 254 ? -15.187 4.116 9.932 1.00 95.06 254 GLU A N 1
ATOM 1930 C CA . GLU A 1 254 ? -14.956 5.529 10.267 1.00 95.06 254 GLU A CA 1
ATOM 1931 C C . GLU A 1 254 ? -15.599 5.913 11.601 1.00 95.06 254 GLU A C 1
ATOM 1933 O O . GLU A 1 254 ? -14.969 6.539 12.456 1.00 95.06 254 GLU A O 1
ATOM 1938 N N . ARG A 1 255 ? -16.833 5.458 11.844 1.00 95.00 255 ARG A N 1
ATOM 1939 C CA . ARG A 1 255 ? -17.501 5.669 13.135 1.00 95.00 255 ARG A CA 1
ATOM 1940 C C . ARG A 1 255 ? -16.757 4.976 14.275 1.00 95.00 255 ARG A C 1
ATOM 1942 O O . ARG A 1 255 ? -16.679 5.532 15.374 1.00 95.00 255 ARG A O 1
ATOM 1949 N N . ALA A 1 256 ? -16.241 3.767 14.043 1.00 93.75 256 ALA A N 1
ATOM 1950 C CA . ALA A 1 256 ? -15.428 3.055 15.023 1.00 93.75 256 ALA A CA 1
ATOM 1951 C C . ALA A 1 256 ? -14.134 3.825 15.330 1.00 93.75 256 ALA A C 1
ATOM 1953 O O . ALA A 1 256 ? -13.840 4.046 16.506 1.00 93.75 256 ALA A O 1
ATOM 1954 N N . ALA A 1 257 ? -13.426 4.310 14.304 1.00 94.44 257 ALA A N 1
ATOM 1955 C CA . ALA A 1 257 ? -12.227 5.136 14.449 1.00 94.44 257 ALA A CA 1
ATOM 1956 C C . ALA A 1 257 ? -12.496 6.401 15.286 1.00 94.44 257 ALA A C 1
ATOM 1958 O O . ALA A 1 257 ? -11.764 6.690 16.234 1.00 94.44 257 ALA A O 1
ATOM 1959 N N . ASP A 1 258 ? -13.605 7.101 15.036 1.00 95.69 258 ASP A N 1
ATOM 1960 C CA . ASP A 1 258 ? -14.006 8.274 15.822 1.00 95.69 258 ASP A CA 1
ATOM 1961 C C . ASP A 1 258 ? -14.255 7.952 17.304 1.00 95.69 258 ASP A C 1
ATOM 1963 O O . ASP A 1 258 ? -13.860 8.709 18.200 1.00 95.69 258 ASP A O 1
ATOM 1967 N N . ALA A 1 259 ? -14.916 6.828 17.594 1.00 92.75 259 ALA A N 1
ATOM 1968 C CA . ALA A 1 259 ? -15.163 6.395 18.968 1.00 92.75 259 ALA A CA 1
ATOM 1969 C C . ALA A 1 259 ? -13.870 5.970 19.685 1.00 92.75 259 ALA A C 1
ATOM 1971 O O . ALA A 1 259 ? -13.697 6.287 20.870 1.00 92.75 259 ALA A O 1
ATOM 1972 N N . LEU A 1 260 ? -12.959 5.312 18.960 1.00 93.19 260 LEU A N 1
ATOM 1973 C CA . LEU A 1 260 ? -11.631 4.907 19.423 1.00 93.19 260 LEU A CA 1
ATOM 1974 C C . LEU A 1 260 ? -10.772 6.125 19.766 1.00 93.19 260 LEU A C 1
ATOM 1976 O O . LEU A 1 260 ? -10.240 6.211 20.873 1.00 93.19 260 LEU A O 1
ATOM 1980 N N . LYS A 1 261 ? -10.748 7.128 18.884 1.00 93.00 261 LYS A N 1
ATOM 1981 C CA . LYS A 1 261 ? -10.077 8.415 19.107 1.00 93.00 261 LYS A CA 1
ATOM 1982 C C . LYS A 1 261 ? -10.580 9.124 20.367 1.00 93.00 261 LYS A C 1
ATOM 1984 O O . LYS A 1 261 ? -9.801 9.698 21.123 1.00 93.00 261 LYS A O 1
ATOM 1989 N N . ARG A 1 262 ? -11.889 9.051 20.635 1.00 92.44 262 ARG A N 1
ATOM 1990 C CA . ARG A 1 262 ? -12.526 9.595 21.854 1.00 92.44 262 ARG A CA 1
ATOM 1991 C C . ARG A 1 262 ? -12.392 8.684 23.080 1.00 92.44 262 ARG A C 1
ATOM 1993 O O . ARG A 1 262 ? -12.913 9.020 24.142 1.00 92.44 262 ARG A O 1
ATOM 2000 N N . ARG A 1 263 ? -11.732 7.530 22.943 1.00 89.81 263 ARG A N 1
ATOM 2001 C CA . ARG A 1 263 ? -11.517 6.518 23.988 1.00 89.81 263 ARG A CA 1
ATOM 2002 C C . ARG A 1 263 ? -12.810 6.009 24.640 1.00 89.81 263 ARG A C 1
ATOM 2004 O O . ARG A 1 263 ? -12.861 5.688 25.828 1.00 89.81 263 ARG A O 1
ATOM 2011 N N . GLN A 1 264 ? -13.890 5.922 23.861 1.00 88.50 264 GLN A N 1
ATOM 2012 C CA . GLN A 1 264 ? -15.203 5.491 24.345 1.00 88.50 264 GLN A CA 1
ATOM 2013 C C . GLN A 1 264 ? -15.329 3.964 24.286 1.00 88.50 264 GLN A C 1
ATOM 2015 O O . GLN A 1 264 ? -15.823 3.424 23.301 1.00 88.50 264 GLN A O 1
ATOM 2020 N N . HIS A 1 265 ? -14.920 3.246 25.336 1.00 86.50 265 HIS A N 1
ATOM 2021 C CA . HIS A 1 265 ? -14.790 1.775 25.294 1.00 86.50 265 HIS A CA 1
ATOM 2022 C C . HIS A 1 265 ? -16.060 1.031 24.862 1.00 86.50 265 HIS A C 1
ATOM 2024 O O . HIS A 1 265 ? -16.041 0.296 23.877 1.00 86.50 265 HIS A O 1
ATOM 2030 N N . LYS A 1 266 ? -17.186 1.259 25.552 1.00 87.88 266 LYS A N 1
ATOM 2031 C CA . LYS A 1 266 ? -18.461 0.590 25.229 1.00 87.88 266 LYS A CA 1
ATOM 2032 C C . LYS A 1 266 ? -18.925 0.892 23.800 1.00 87.88 266 LYS A C 1
ATOM 2034 O O . LYS A 1 266 ? -19.411 -0.001 23.114 1.00 87.88 266 LYS A O 1
ATOM 2039 N N . GLN A 1 267 ? -18.761 2.141 23.365 1.00 90.94 267 GLN A N 1
ATOM 2040 C CA . GLN A 1 267 ? -19.169 2.582 22.035 1.00 90.94 267 GLN A CA 1
ATOM 2041 C C . GLN A 1 267 ? -18.257 2.005 20.946 1.00 90.94 267 GLN A C 1
ATOM 2043 O O . GLN A 1 267 ? -18.760 1.519 19.941 1.00 90.94 267 GLN A O 1
ATOM 2048 N N . SER A 1 268 ? -16.941 1.991 21.171 1.00 90.19 268 SER A N 1
ATOM 2049 C CA . SER A 1 268 ? -15.946 1.452 20.234 1.00 90.19 268 SER A CA 1
ATOM 2050 C C . SER A 1 268 ? -16.172 -0.042 20.003 1.00 90.19 268 SER A C 1
ATOM 2052 O O . SER A 1 268 ? -16.338 -0.460 18.865 1.00 90.19 268 SER A O 1
ATOM 2054 N N . LYS A 1 269 ? -16.329 -0.828 21.081 1.00 88.44 269 LYS A N 1
ATOM 2055 C CA . LYS A 1 269 ? -16.698 -2.257 21.019 1.00 88.44 269 LYS A CA 1
ATOM 2056 C C . LYS A 1 269 ? -17.983 -2.495 20.219 1.00 88.44 269 LYS A C 1
ATOM 2058 O O . LYS A 1 269 ? -18.058 -3.426 19.426 1.00 88.44 269 LYS A O 1
ATOM 2063 N N . LYS A 1 270 ? -19.013 -1.669 20.437 1.00 91.25 270 LYS A N 1
ATOM 2064 C CA . LYS A 1 270 ? -20.289 -1.777 19.713 1.00 91.25 270 LYS A CA 1
ATOM 2065 C C . LYS A 1 270 ? -20.119 -1.492 18.218 1.00 91.25 270 LYS A C 1
ATOM 2067 O O . LYS A 1 270 ? -20.714 -2.190 17.406 1.00 91.25 270 LYS A O 1
ATOM 2072 N N . LEU A 1 271 ? -19.346 -0.466 17.866 1.00 92.06 271 LEU A N 1
ATOM 2073 C CA . LEU A 1 271 ? -19.143 -0.051 16.478 1.00 92.06 271 LEU A CA 1
ATOM 2074 C C . LEU A 1 271 ? -18.218 -0.999 15.710 1.00 92.06 271 LEU A C 1
ATOM 2076 O O . LEU A 1 271 ? -18.500 -1.273 14.552 1.00 92.06 271 LEU A O 1
ATOM 2080 N N . LEU A 1 272 ? -17.191 -1.562 16.353 1.00 90.31 272 LEU A N 1
ATOM 2081 C CA . LEU A 1 272 ? -16.350 -2.602 15.750 1.00 90.31 272 LEU A CA 1
ATOM 2082 C C . LEU A 1 272 ? -17.164 -3.850 15.398 1.00 90.31 272 LEU A C 1
ATOM 2084 O O . LEU A 1 272 ? -17.108 -4.307 14.265 1.00 90.31 272 LEU A O 1
ATOM 2088 N N . LYS A 1 273 ? -18.026 -4.320 16.309 1.00 88.56 273 LYS A N 1
ATOM 2089 C CA . LYS A 1 273 ? -18.955 -5.423 16.010 1.00 88.56 273 LYS A CA 1
ATOM 2090 C C . LYS A 1 273 ? -19.926 -5.103 14.876 1.00 88.56 273 LYS A C 1
ATOM 2092 O O . LYS A 1 273 ? -20.299 -5.989 14.120 1.00 88.56 273 LYS A O 1
ATOM 2097 N N . ALA A 1 274 ? -20.365 -3.849 14.770 1.00 87.50 274 ALA A N 1
ATOM 2098 C CA . ALA A 1 274 ? -21.212 -3.422 13.660 1.00 87.50 274 ALA A CA 1
ATOM 2099 C C . ALA A 1 274 ? -20.442 -3.413 12.329 1.00 87.50 274 ALA A C 1
ATOM 2101 O O . ALA A 1 274 ? -21.017 -3.768 11.307 1.00 87.50 274 ALA A O 1
ATOM 2102 N N . ALA A 1 275 ? -19.154 -3.052 12.341 1.00 87.69 275 ALA A N 1
ATOM 2103 C CA . ALA A 1 275 ? -18.291 -3.145 11.166 1.00 87.69 275 ALA A CA 1
ATOM 2104 C C . ALA A 1 275 ? -18.063 -4.605 10.746 1.00 87.69 275 ALA A C 1
ATOM 2106 O O . ALA A 1 275 ? -18.207 -4.918 9.571 1.00 87.69 275 ALA A O 1
ATOM 2107 N N . GLU A 1 276 ? -17.791 -5.506 11.695 1.00 86.56 276 GLU A N 1
ATOM 2108 C CA . GLU A 1 276 ? -17.676 -6.953 11.443 1.00 86.56 276 GLU A CA 1
ATOM 2109 C C . GLU A 1 276 ? -18.979 -7.552 10.891 1.00 86.56 276 GLU A C 1
ATOM 2111 O O . GLU A 1 276 ? -18.940 -8.357 9.965 1.00 86.56 276 GLU A O 1
ATOM 2116 N N . ALA A 1 277 ? -20.138 -7.133 11.409 1.00 85.31 277 ALA A N 1
ATOM 2117 C CA . ALA A 1 277 ? -21.436 -7.560 10.887 1.00 85.31 277 ALA A CA 1
ATOM 2118 C C . ALA A 1 277 ? -21.670 -7.057 9.454 1.00 85.31 277 ALA A C 1
ATOM 2120 O O . ALA A 1 277 ? -22.019 -7.848 8.585 1.00 85.31 277 ALA A O 1
ATOM 2121 N N . ALA A 1 278 ? -21.398 -5.774 9.185 1.00 83.69 278 ALA A N 1
ATOM 2122 C CA . ALA A 1 278 ? -21.491 -5.217 7.837 1.00 83.69 278 ALA A CA 1
ATOM 2123 C C . ALA A 1 278 ? -20.563 -5.954 6.859 1.00 83.69 278 ALA A C 1
ATOM 2125 O O . ALA A 1 278 ? -20.958 -6.236 5.734 1.00 83.69 278 ALA A O 1
ATOM 2126 N N . LEU A 1 279 ? -19.355 -6.320 7.297 1.00 81.06 279 LEU A N 1
ATOM 2127 C CA . LEU A 1 279 ? -18.413 -7.126 6.518 1.00 81.06 279 LEU A CA 1
ATOM 2128 C C . LEU A 1 279 ? -18.945 -8.530 6.211 1.00 81.06 279 LEU A C 1
ATOM 2130 O O . LEU A 1 279 ? -18.755 -9.006 5.100 1.00 81.06 279 LEU A O 1
ATOM 2134 N N . ALA A 1 280 ? -19.611 -9.185 7.164 1.00 78.81 280 ALA A N 1
ATOM 2135 C CA . ALA A 1 280 ? -20.198 -10.511 6.960 1.00 78.81 280 ALA A CA 1
ATOM 2136 C C . ALA A 1 280 ? -21.433 -10.486 6.039 1.00 78.81 280 ALA A C 1
ATOM 2138 O O . ALA A 1 280 ? -21.698 -11.457 5.335 1.00 78.81 280 ALA A O 1
ATOM 2139 N N . GLU A 1 281 ? -22.187 -9.386 6.051 1.00 79.44 281 GLU A N 1
ATOM 2140 C CA . GLU A 1 281 ? -23.345 -9.163 5.175 1.00 79.44 281 GLU A CA 1
ATOM 2141 C C . GLU A 1 281 ? -22.928 -8.747 3.753 1.00 79.44 281 GLU A C 1
ATOM 2143 O O . GLU A 1 281 ? -23.643 -9.022 2.788 1.00 79.44 281 GLU A O 1
ATOM 2148 N N . THR A 1 282 ? -21.748 -8.133 3.615 1.00 74.56 282 THR A N 1
ATOM 2149 C CA . THR A 1 282 ? -21.138 -7.755 2.334 1.00 74.56 282 THR A CA 1
ATOM 2150 C C . THR A 1 282 ? -20.545 -9.006 1.680 1.00 74.56 282 THR A C 1
ATOM 2152 O O . THR A 1 282 ? -19.379 -9.348 1.872 1.00 74.56 282 THR A O 1
ATOM 2155 N N . THR A 1 283 ? -21.380 -9.744 0.950 1.00 59.25 283 THR A N 1
ATOM 2156 C CA . THR A 1 283 ? -20.971 -10.963 0.246 1.00 59.25 283 THR A CA 1
ATOM 2157 C C . THR A 1 283 ? -20.473 -10.621 -1.151 1.00 59.25 283 THR A C 1
ATOM 2159 O O . THR A 1 283 ? -21.216 -10.109 -1.983 1.00 59.25 283 THR A O 1
ATOM 2162 N N . CYS A 1 284 ? -19.199 -10.913 -1.404 1.00 57.00 284 CYS A N 1
ATOM 2163 C CA . CYS A 1 284 ? -18.690 -10.998 -2.764 1.00 57.00 284 CYS A CA 1
ATOM 2164 C C . CYS A 1 284 ? -19.316 -12.211 -3.455 1.00 57.00 284 CYS A C 1
ATOM 2166 O O . CYS A 1 284 ? -19.167 -13.328 -2.950 1.00 57.00 284 CYS A O 1
ATOM 2168 N N . VAL A 1 285 ? -20.012 -11.979 -4.566 1.00 49.47 285 VAL A N 1
ATOM 2169 C CA . VAL A 1 285 ? -20.547 -13.023 -5.451 1.00 49.47 285 VAL A CA 1
ATOM 2170 C C . VAL A 1 285 ? -19.475 -13.456 -6.444 1.00 49.47 285 VAL A C 1
ATOM 2172 O O . VAL A 1 285 ? -18.729 -12.574 -6.925 1.00 49.47 285 VAL A O 1
#

Sequence (285 aa):
MSETPEVHGTAENAGTTAATRKEPAPQMFVLAMSKFSQAFDAGDFAECVNWLKQADSLTAGHPDAVTAHREACARVITACAAKGITLALHTGNVLKQHRDLADIIATCAASLTEKYPDDQGKQAMATVIVGYTSQLSNRLNRVMAVEHYVTSAEKLDGVLDNLFDIMSFSVKLDSLSEEALPGLCDRLALAHTAASNADCSLMWFIFKRFSDWDKAELYCRRAAQWLKHNVESPGKVDPRFDECDATPVVTALERAADALKRRQHKQSKKLLKAAEAALAETTCV

Secondary structure (DSSP, 8-state):
----------------------PPPPHHHHHHHHHHHHHHHTT-HHHHHHHHHHHHTT-TT-HHHHHHHHHHHHHHHHHHHHHHHHHHHHHS--HHHHHHHHHHHHHHHHHHHTS-SS-HHHHHHHHHHHHHHHHHHHHHHHHHHH-SS---HHHHHHHHHHHHHHHHHHTTTS---GGGSPPHHHHHHHHHHHHHHHHHHT--SS-TTS--HHHHHHHHHHHHHHHHHHHT--S---TTS-S---HHHHHHHHHHHHHHHTT-HHHHHHHHHHHHHHHHH----

pLDDT: mean 79.55, std 17.99, range [31.02, 97.0]

Radius of gyration: 25.66 Å; chains: 1; bounding box: 42×50×115 Å

Foldseek 3Di:
DDDDDDDDDPPPPPPPPPPPPQDDFDPLLVVLVVQLVVCVVVVNLVSNLVSLVSLLVRCPPHLVSLVSSLLSLLLLLLLLLQVCLLCCLQPNDPLVSLLVSLVSNLSSLVSQLVSPPPDVPLNVLSVVLNVLSVVLNVLSVVCVVPPDDHDALVSSLSNNVSSVSSNLSSCVNDVDDCVSHDALLSLLVSLLSLLVVLVQLLDDPDDPVRRDLSSSLSSLQSSLVSNVVVVPDPDDDPPLRPPFDCVQLSVLSNQLSVCSVVVPNVSNVVSSVSSNVSSVVRDDD